Protein AF-A0A9W7ZZ20-F1 (afdb_monomer_lite)

Foldseek 3Di:
DKDKDKDKDKFKQAPVCPVDDPQVSVQVRQCVVQDQDQDFVFAHFHGFPFWDDWDDWDQDPPRRIIIITTIGITIHDDDDAFDKDKFWFAAAAQQFTWTDPPSDTQETEGPVQEAPQWDQDPVVRWIWHDDPNDTDTRDGGFMWIWGFHDKDADDPDPPDDDVPDPDDDDPDRDRIHTYTHQHDPPGTTVVVVVPVPPVVNVVVVVLVVLLVVLVVVLVVLVVVLVVLVVVLVVLVVVLVVLPDPPDDQWDWDDDDPDIDIDGSVVVNVVSVVVNVVSVVSSVVSVVVSVVSVVVSVVSD

pLDDT: mean 86.29, std 11.61, range [43.19, 97.06]

Organism: NCBI:txid417184

InterPro domains:
  IPR005576 RNA polymerase Rpb7-like , N-terminal [PF03876] (8-56)
  IPR012340 Nucleic acid-binding, OB-fold [G3DSA:2.40.50.140] (81-193)
  IPR012340 Nucleic acid-binding, OB-fold [SSF50249] (79-153)
  IPR013238 RNA polymerase III, subunit Rpc25 [PF08292] (83-191)
  IPR036898 RNA polymerase Rpb7-like, N-terminal domain superfamily [G3DSA:3.30.1490.120] (1-80)
  IPR036898 RNA polymerase Rpb7-like, N-terminal domain superfamily [SSF88798] (1-78)
  IPR045113 RNA polymerase subunit Rpb7-like [PTHR12709] (1-166)

Sequence (300 aa):
MYILSRVRDNLKILPEAFGKSREDAIRDEVNKKYSNRVLHDVGLCICLFDIEEMGDEFLEPTEGNVWVKTTFRLLVFRPILGEVLVGKIRSASPAGLKVSLGFFDDVIIPEDLLPENRVFDSNEGVWIWKLDGNDFYMDVDETIRVRVVDEAFIDANPPRQNPNNTAEPAPMPPPYAITCTIAEEGLGLTSCYSTTNRPWDMDIIEAQAQVETLAEDILTDKQLSVDYDKRRNENRQAIRALKKPDFGKKATLNMGEFFIDLPKTKAIKIVEEDQKELEKAINDVRDRIKEKTQKLYNLE

Radius of gyration: 34.83 Å; chains: 1; bounding box: 79×89×65 Å

Structure (mmCIF, N/CA/C/O backbone):
data_AF-A0A9W7ZZ20-F1
#
_entry.id   AF-A0A9W7ZZ20-F1
#
loop_
_atom_site.group_PDB
_atom_site.id
_atom_site.type_symbol
_atom_site.label_atom_id
_atom_site.label_alt_id
_atom_site.label_comp_id
_atom_site.label_asym_id
_atom_site.label_entity_id
_atom_site.label_seq_id
_atom_site.pdbx_PDB_ins_code
_atom_site.Cartn_x
_atom_site.Cartn_y
_atom_site.Cartn_z
_atom_site.occupancy
_atom_site.B_iso_or_equiv
_atom_site.auth_seq_id
_atom_site.auth_comp_id
_atom_site.auth_asym_id
_atom_site.auth_atom_id
_atom_site.pdbx_PDB_model_num
ATOM 1 N N . MET A 1 1 ? -2.972 -4.612 -4.730 1.00 88.38 1 MET A N 1
ATOM 2 C CA . MET A 1 1 ? -1.691 -5.068 -4.157 1.00 88.38 1 MET A CA 1
ATOM 3 C C . MET A 1 1 ? -1.845 -5.727 -2.790 1.00 88.38 1 MET A C 1
ATOM 5 O O . MET A 1 1 ? -1.073 -6.626 -2.480 1.00 88.38 1 MET A O 1
ATOM 9 N N . TYR A 1 2 ? -2.802 -5.294 -1.954 1.00 94.50 2 TYR A N 1
ATOM 10 C CA . TYR A 1 2 ? -3.030 -5.877 -0.627 1.00 94.50 2 TYR A CA 1
ATOM 11 C C . TYR A 1 2 ? -4.346 -6.646 -0.560 1.00 94.50 2 TYR A C 1
ATOM 13 O O . TYR A 1 2 ? -5.342 -6.224 -1.151 1.00 94.50 2 TYR A O 1
ATOM 21 N N . ILE A 1 3 ? -4.349 -7.732 0.208 1.00 94.25 3 ILE A N 1
ATOM 22 C CA . ILE A 1 3 ? -5.526 -8.548 0.506 1.00 94.25 3 ILE A CA 1
ATOM 23 C C . ILE A 1 3 ? -5.665 -8.747 2.018 1.00 94.25 3 ILE A C 1
ATOM 25 O O . ILE A 1 3 ? -4.681 -8.707 2.760 1.00 94.25 3 ILE A O 1
ATOM 29 N N . LEU A 1 4 ? -6.894 -8.989 2.476 1.00 96.06 4 LEU A N 1
ATOM 30 C CA . LEU A 1 4 ? -7.157 -9.446 3.839 1.00 96.06 4 LEU A CA 1
ATOM 31 C C . LEU A 1 4 ? -7.223 -10.971 3.851 1.00 96.06 4 LEU A C 1
ATOM 33 O O . LEU A 1 4 ? -8.097 -11.557 3.214 1.00 96.06 4 LEU A O 1
ATOM 37 N N . SER A 1 5 ? -6.319 -11.604 4.595 1.00 96.00 5 SER A N 1
ATOM 38 C CA . SER A 1 5 ? -6.284 -13.062 4.738 1.00 96.00 5 SER A CA 1
ATOM 39 C C . SER A 1 5 ? -6.764 -13.473 6.120 1.00 96.00 5 SER A C 1
ATOM 41 O O . SER A 1 5 ? -6.188 -13.070 7.131 1.00 96.00 5 SER A O 1
ATOM 43 N N . ARG A 1 6 ? -7.826 -14.281 6.166 1.00 96.75 6 ARG A N 1
ATOM 44 C CA . ARG A 1 6 ? -8.369 -14.841 7.407 1.00 96.75 6 ARG A CA 1
ATOM 45 C C . ARG A 1 6 ? -7.525 -16.033 7.851 1.00 96.75 6 ARG A C 1
ATOM 47 O O . ARG A 1 6 ? -7.414 -17.012 7.118 1.00 96.75 6 ARG A O 1
ATOM 54 N N . VAL A 1 7 ? -6.981 -15.968 9.061 1.00 95.31 7 VAL A N 1
ATOM 55 C CA . VAL A 1 7 ? -6.128 -17.005 9.655 1.00 95.31 7 VAL A CA 1
ATOM 56 C C . VAL A 1 7 ? -6.729 -17.451 10.984 1.00 95.31 7 VAL A C 1
ATOM 58 O O . VAL A 1 7 ? -7.188 -16.633 11.780 1.00 95.31 7 VAL A O 1
ATOM 61 N N . ARG A 1 8 ? -6.731 -18.766 11.221 1.00 95.38 8 ARG A N 1
ATOM 62 C CA . ARG A 1 8 ? -7.077 -19.370 12.511 1.00 95.38 8 ARG A CA 1
ATOM 63 C C . ARG A 1 8 ? -5.830 -20.015 13.089 1.00 95.38 8 ARG A C 1
ATOM 65 O O . ARG A 1 8 ? -5.241 -20.879 12.443 1.00 95.38 8 ARG A O 1
ATOM 72 N N . ASP A 1 9 ? -5.463 -19.622 14.299 1.00 94.31 9 ASP A N 1
ATOM 73 C CA . ASP A 1 9 ? -4.215 -20.054 14.920 1.00 94.31 9 ASP A CA 1
ATOM 74 C C . ASP A 1 9 ? -4.340 -20.176 16.445 1.00 94.31 9 ASP A C 1
ATOM 76 O O . ASP A 1 9 ? -5.218 -19.577 17.071 1.00 94.31 9 ASP A O 1
ATOM 80 N N . ASN A 1 10 ? -3.440 -20.963 17.032 1.00 93.50 10 ASN A N 1
ATOM 81 C CA . ASN A 1 10 ? -3.274 -21.094 18.473 1.00 93.50 10 ASN A CA 1
ATOM 82 C C . ASN A 1 10 ? -2.082 -20.229 18.893 1.00 93.50 10 ASN A C 1
ATOM 84 O O . ASN A 1 10 ? -0.931 -20.527 18.556 1.00 93.50 10 ASN A O 1
ATOM 88 N N . LEU A 1 11 ? -2.355 -19.157 19.627 1.00 94.56 11 LEU A N 1
ATOM 89 C CA . LEU A 1 11 ? -1.344 -18.202 20.068 1.00 94.56 11 LEU A CA 1
ATOM 90 C C . LEU A 1 11 ? -0.909 -18.524 21.494 1.00 94.56 11 LEU A C 1
ATOM 92 O O . LEU A 1 11 ? -1.752 -18.752 22.360 1.00 94.56 11 LEU A O 1
ATOM 96 N N . LYS A 1 12 ? 0.405 -18.528 21.734 1.00 93.56 12 LYS A N 1
ATOM 97 C CA . LYS A 1 12 ? 0.985 -18.715 23.066 1.00 93.56 12 LYS A CA 1
ATOM 98 C C . LYS A 1 12 ? 1.238 -17.353 23.705 1.00 93.56 12 LYS A C 1
ATOM 100 O O . LYS A 1 12 ? 2.104 -16.619 23.243 1.00 93.56 12 LYS A O 1
ATOM 105 N N . ILE A 1 13 ? 0.521 -17.048 24.778 1.00 93.75 13 ILE A N 1
ATOM 106 C CA . ILE A 1 13 ? 0.693 -15.838 25.581 1.00 93.75 13 ILE A CA 1
ATOM 107 C C . ILE A 1 13 ? 1.560 -16.178 26.796 1.00 93.75 13 ILE A C 1
ATOM 109 O O . ILE A 1 13 ? 1.229 -17.058 27.594 1.00 93.75 13 ILE A O 1
ATOM 113 N N . LEU A 1 14 ? 2.687 -15.478 26.919 1.00 91.88 14 LEU A N 1
ATOM 114 C CA . LEU A 1 14 ? 3.625 -15.614 28.034 1.00 91.88 14 LEU A CA 1
ATOM 115 C C . LEU A 1 14 ? 3.087 -14.914 29.299 1.00 91.88 14 LEU A C 1
ATOM 117 O O . LEU A 1 14 ? 2.448 -13.866 29.172 1.00 91.88 14 LEU A O 1
ATOM 121 N N . PRO A 1 15 ? 3.415 -15.401 30.514 1.00 90.69 15 PRO A N 1
ATOM 122 C CA . PRO A 1 15 ? 2.982 -14.779 31.771 1.00 90.69 15 PRO A CA 1
ATOM 123 C C . PRO A 1 15 ? 3.349 -13.298 31.924 1.00 90.69 15 PRO A C 1
ATOM 125 O O . PRO A 1 15 ? 2.614 -12.532 32.542 1.00 90.69 15 PRO A O 1
ATOM 128 N N . GLU A 1 16 ? 4.458 -12.866 31.320 1.00 90.69 16 GLU A N 1
ATOM 129 C CA . GLU A 1 16 ? 4.899 -11.463 31.312 1.00 90.69 16 GLU A CA 1
ATOM 130 C C . GLU A 1 16 ? 3.870 -10.518 30.669 1.00 90.69 16 GLU A C 1
ATOM 132 O O . GLU A 1 16 ? 3.792 -9.341 31.022 1.00 90.69 16 GLU A O 1
ATOM 137 N N . ALA A 1 17 ? 3.053 -11.027 29.743 1.00 87.19 17 ALA A N 1
ATOM 138 C CA . ALA A 1 17 ? 2.039 -10.252 29.040 1.00 87.19 17 ALA A CA 1
ATOM 139 C C . ALA A 1 17 ? 0.692 -10.182 29.786 1.00 87.19 17 ALA A C 1
ATOM 141 O O . ALA A 1 17 ? -0.185 -9.437 29.355 1.00 87.19 17 ALA A O 1
ATOM 142 N N . PHE A 1 18 ? 0.515 -10.884 30.915 1.00 86.75 18 PHE A N 1
ATOM 143 C CA . PHE A 1 18 ? -0.769 -10.939 31.642 1.00 86.75 18 PHE A CA 1
ATOM 144 C C . PHE A 1 18 ? -1.191 -9.603 32.270 1.00 86.75 18 PHE A C 1
ATOM 146 O O . PHE A 1 18 ? -2.350 -9.433 32.633 1.00 86.75 18 PHE A O 1
ATOM 153 N N . GLY A 1 19 ? -0.269 -8.644 32.394 1.00 88.06 19 GLY A N 1
ATOM 154 C CA . GLY A 1 19 ? -0.592 -7.283 32.829 1.00 88.06 19 GLY A CA 1
ATOM 155 C C . GLY A 1 19 ? -1.252 -6.412 31.751 1.00 88.06 19 GLY A C 1
ATOM 156 O O . GLY A 1 19 ? -1.726 -5.323 32.072 1.00 88.06 19 GLY A O 1
ATOM 157 N N . LYS A 1 20 ? -1.265 -6.848 30.483 1.00 91.50 20 LYS A N 1
ATOM 158 C CA . LYS A 1 20 ? -1.876 -6.122 29.358 1.00 91.50 20 LYS A CA 1
ATOM 159 C C . LYS A 1 20 ? -3.341 -6.517 29.172 1.00 91.50 20 LYS A C 1
ATOM 161 O O . LYS A 1 20 ? -3.801 -7.529 29.697 1.00 91.50 20 LYS A O 1
ATOM 166 N N . SER A 1 21 ? -4.076 -5.730 28.383 1.00 92.50 21 SER A N 1
ATOM 167 C CA . SER A 1 21 ? -5.398 -6.154 27.923 1.00 92.50 21 SER A CA 1
ATOM 168 C C . SER A 1 21 ? -5.269 -7.411 27.052 1.00 92.50 21 SER A C 1
ATOM 170 O O . SER A 1 21 ? -4.266 -7.608 26.360 1.00 92.50 21 SER A O 1
ATOM 172 N N . ARG A 1 22 ? -6.294 -8.267 27.077 1.00 88.12 22 ARG A N 1
ATOM 173 C CA . ARG A 1 22 ? -6.328 -9.513 26.296 1.00 88.12 22 ARG A CA 1
ATOM 174 C C . ARG A 1 22 ? -6.115 -9.256 24.803 1.00 88.12 22 ARG A C 1
ATOM 176 O O . ARG A 1 22 ? -5.338 -9.949 24.155 1.00 88.12 22 ARG A O 1
ATOM 183 N N . GLU A 1 23 ? -6.790 -8.238 24.278 1.00 91.19 23 GLU A N 1
ATOM 184 C CA . GLU A 1 23 ? -6.704 -7.851 22.871 1.00 91.19 23 GLU A CA 1
ATOM 185 C C . GLU A 1 23 ? -5.299 -7.378 22.499 1.00 91.19 23 GLU A C 1
ATOM 187 O O . GLU A 1 23 ? -4.791 -7.759 21.446 1.00 91.19 23 GLU A O 1
ATOM 192 N N . ASP A 1 24 ? -4.645 -6.603 23.368 1.00 93.75 24 ASP A N 1
ATOM 193 C CA . ASP A 1 24 ? -3.287 -6.114 23.115 1.00 93.75 24 ASP A CA 1
ATOM 194 C C . ASP A 1 24 ? -2.254 -7.237 23.194 1.00 93.75 24 ASP A C 1
ATOM 196 O O . ASP A 1 24 ? -1.374 -7.317 22.341 1.00 93.75 24 ASP A O 1
ATOM 200 N N . ALA A 1 25 ? -2.389 -8.152 24.159 1.00 93.56 25 ALA A N 1
ATOM 201 C CA . ALA A 1 25 ? -1.515 -9.319 24.260 1.00 93.56 25 ALA A CA 1
ATOM 202 C C . ALA A 1 25 ? -1.610 -10.210 23.007 1.00 93.56 25 ALA A C 1
ATOM 204 O O . ALA A 1 25 ? -0.589 -10.637 22.468 1.00 93.56 25 ALA A O 1
ATOM 205 N N . ILE A 1 26 ? -2.828 -10.446 22.507 1.00 93.25 26 ILE A N 1
ATOM 206 C CA . ILE A 1 26 ? -3.058 -11.197 21.265 1.00 93.25 26 ILE A CA 1
ATOM 207 C C . ILE A 1 26 ? -2.490 -10.439 20.062 1.00 93.25 26 ILE A C 1
ATOM 209 O O . ILE A 1 26 ? -1.795 -11.034 19.240 1.00 93.25 26 ILE A O 1
ATOM 213 N N . ARG A 1 27 ? -2.755 -9.133 19.956 1.00 94.94 27 ARG A N 1
ATOM 214 C CA . ARG A 1 27 ? -2.261 -8.284 18.864 1.00 94.94 27 ARG A CA 1
ATOM 215 C C . ARG A 1 27 ? -0.738 -8.303 18.774 1.00 94.94 27 ARG A C 1
ATOM 217 O O . ARG A 1 27 ? -0.200 -8.473 17.678 1.00 94.94 27 ARG A O 1
ATOM 224 N N . ASP A 1 28 ? -0.061 -8.171 19.908 1.00 94.50 28 ASP A N 1
ATOM 225 C CA . ASP A 1 28 ? 1.398 -8.201 19.988 1.00 94.50 28 ASP A CA 1
ATOM 226 C C . ASP A 1 28 ? 1.955 -9.557 19.539 1.00 94.50 28 AS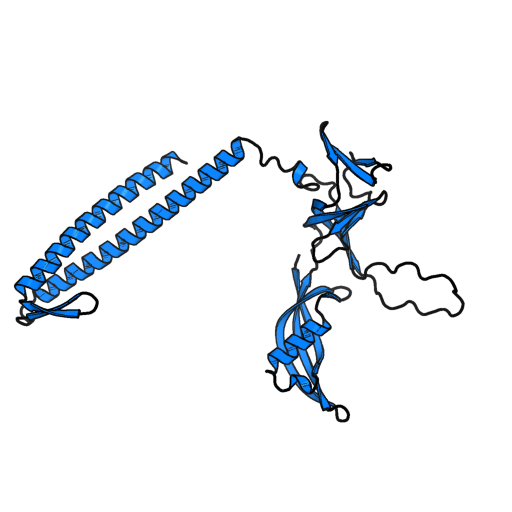P A C 1
ATOM 228 O O . ASP A 1 28 ? 2.872 -9.602 18.718 1.00 94.50 28 ASP A O 1
ATOM 232 N N . GLU A 1 29 ? 1.379 -10.667 20.013 1.00 94.75 29 GLU A N 1
ATOM 233 C CA . GLU A 1 29 ? 1.838 -12.009 19.634 1.00 94.75 29 GLU A CA 1
ATOM 234 C C . GLU A 1 29 ? 1.543 -12.343 18.164 1.00 94.75 29 GLU A C 1
ATOM 236 O O . GLU A 1 29 ? 2.386 -12.950 17.500 1.00 94.75 29 GLU A O 1
ATOM 241 N N . VAL A 1 30 ? 0.411 -11.898 17.601 1.00 95.56 30 VAL A N 1
ATOM 242 C CA . VAL A 1 30 ? 0.139 -12.050 16.160 1.00 95.56 30 VAL A CA 1
ATOM 243 C C . VAL A 1 30 ? 1.161 -11.273 15.336 1.00 95.56 30 VAL A C 1
ATOM 245 O O . VAL A 1 30 ? 1.783 -11.854 14.448 1.00 95.56 30 VAL A O 1
ATOM 248 N N . ASN A 1 31 ? 1.375 -9.988 15.626 1.00 95.00 31 ASN A N 1
ATOM 249 C CA . ASN A 1 31 ? 2.348 -9.183 14.882 1.00 95.00 31 ASN A CA 1
ATOM 250 C C . ASN A 1 31 ? 3.759 -9.773 15.012 1.00 95.00 31 ASN A C 1
ATOM 252 O O . ASN A 1 31 ? 4.454 -9.954 14.019 1.00 95.00 31 ASN A O 1
ATOM 256 N N . LYS A 1 32 ? 4.164 -10.198 16.209 1.00 94.69 32 LYS A N 1
ATOM 257 C CA . LYS A 1 32 ? 5.452 -10.868 16.434 1.00 94.69 32 LYS A CA 1
ATOM 258 C C . LYS A 1 32 ? 5.593 -12.182 15.656 1.00 94.69 32 LYS A C 1
ATOM 260 O O . LYS A 1 32 ? 6.687 -12.506 15.187 1.00 94.69 32 LYS A O 1
ATOM 265 N N . LYS A 1 33 ? 4.510 -12.955 15.524 1.00 94.50 33 LYS A N 1
ATOM 266 C CA . LYS A 1 33 ? 4.513 -14.248 14.827 1.00 94.50 33 LYS A CA 1
ATOM 267 C C . LYS A 1 33 ? 4.445 -14.103 13.307 1.00 94.50 33 LYS A C 1
ATOM 269 O O . LYS A 1 33 ? 5.076 -14.908 12.629 1.00 94.50 33 LYS A O 1
ATOM 274 N N . TYR A 1 34 ? 3.722 -13.115 12.781 1.00 95.38 34 TYR A N 1
ATOM 275 C CA . TYR A 1 34 ? 3.392 -13.026 11.354 1.00 95.38 34 TYR A CA 1
ATOM 276 C C . TYR A 1 34 ? 3.995 -11.828 10.618 1.00 95.38 34 TYR A C 1
ATOM 278 O O . TYR A 1 34 ? 4.194 -11.935 9.412 1.00 95.38 34 TYR A O 1
ATOM 286 N N . SER A 1 35 ? 4.308 -10.708 11.273 1.00 93.12 35 SER A N 1
ATOM 287 C CA . SER A 1 35 ? 4.842 -9.536 10.568 1.00 93.12 35 SER A CA 1
ATOM 288 C C . SER A 1 35 ? 6.150 -9.857 9.851 1.00 93.12 35 SER A C 1
ATOM 290 O O . SER A 1 35 ? 7.044 -10.502 10.401 1.00 93.12 35 SER A O 1
ATOM 292 N N . ASN A 1 36 ? 6.246 -9.384 8.609 1.00 92.38 36 ASN A N 1
ATOM 293 C CA . ASN A 1 36 ? 7.366 -9.616 7.704 1.00 92.38 36 ASN A CA 1
ATOM 294 C C . ASN A 1 36 ? 7.671 -11.106 7.451 1.00 92.38 36 ASN A C 1
ATOM 296 O O . ASN A 1 3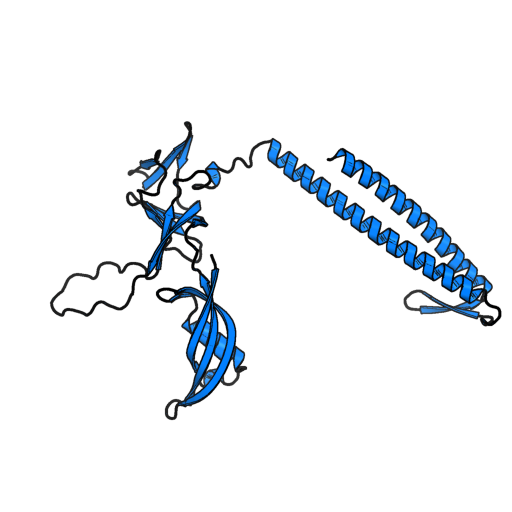6 ? 8.816 -11.485 7.203 1.00 92.38 36 ASN A O 1
ATOM 300 N N . ARG A 1 37 ? 6.654 -11.974 7.541 1.00 91.81 37 ARG A N 1
ATOM 301 C CA . ARG A 1 37 ? 6.764 -13.390 7.173 1.00 91.81 37 ARG A CA 1
ATOM 302 C C . ARG A 1 37 ? 5.935 -13.700 5.941 1.00 91.81 37 ARG A C 1
ATOM 304 O O . ARG A 1 37 ? 4.799 -13.249 5.807 1.00 91.81 37 ARG A O 1
ATOM 311 N N . VAL A 1 38 ? 6.507 -14.514 5.064 1.00 93.06 38 VAL A N 1
ATOM 312 C CA . VAL A 1 38 ? 5.804 -15.071 3.911 1.00 93.06 38 VAL A CA 1
ATOM 313 C C . VAL A 1 38 ? 5.033 -16.304 4.360 1.00 93.06 38 VAL A C 1
ATOM 315 O O . VAL A 1 38 ? 5.613 -17.250 4.894 1.00 93.06 38 VAL A O 1
ATOM 318 N N . LEU A 1 39 ? 3.725 -16.290 4.130 1.00 92.44 39 LEU A N 1
ATOM 319 C CA . LEU A 1 39 ? 2.884 -17.474 4.227 1.00 92.44 39 LEU A CA 1
ATOM 320 C C . LEU A 1 39 ? 2.751 -18.087 2.828 1.00 92.44 39 LEU A C 1
ATOM 322 O O . LEU A 1 39 ? 2.369 -17.395 1.882 1.00 92.44 39 LEU A O 1
ATOM 326 N N . HIS A 1 40 ? 3.090 -19.373 2.708 1.00 90.19 40 HIS A N 1
ATOM 327 C CA . HIS A 1 40 ? 3.007 -20.116 1.448 1.00 90.19 40 HIS A CA 1
ATOM 328 C C . HIS A 1 40 ? 1.580 -20.057 0.888 1.00 90.19 40 HIS A C 1
ATOM 330 O O . HIS A 1 40 ? 0.621 -20.174 1.651 1.00 90.19 40 HIS A O 1
ATOM 336 N N . ASP A 1 41 ? 1.453 -19.816 -0.418 1.00 90.12 41 ASP A N 1
ATOM 337 C CA . ASP A 1 41 ? 0.185 -19.598 -1.131 1.00 90.12 41 ASP A CA 1
ATOM 338 C C . ASP A 1 41 ? -0.694 -18.449 -0.604 1.00 90.12 41 ASP A C 1
ATOM 340 O O . ASP A 1 41 ? -1.864 -18.343 -0.981 1.00 90.12 41 ASP A O 1
ATOM 344 N N . VAL A 1 42 ? -0.168 -17.568 0.255 1.00 92.94 42 VAL A N 1
ATOM 345 C CA . VAL A 1 42 ? -0.918 -16.449 0.854 1.00 92.94 42 VAL A CA 1
ATOM 346 C C . VAL A 1 42 ? -0.243 -15.102 0.600 1.00 92.94 42 VAL A C 1
ATOM 348 O O . VAL A 1 42 ? -0.945 -14.165 0.231 1.00 92.94 42 VAL A O 1
ATOM 351 N N . GLY A 1 43 ? 1.080 -14.991 0.760 1.00 93.62 43 GLY A N 1
ATOM 352 C CA . GLY A 1 43 ? 1.849 -13.763 0.500 1.00 93.62 43 GLY A CA 1
ATOM 353 C C . GLY A 1 43 ? 2.638 -13.246 1.708 1.00 93.62 43 GLY A C 1
ATOM 354 O O . GLY A 1 43 ? 2.757 -13.918 2.737 1.00 93.62 43 GLY A O 1
ATOM 355 N N . LEU A 1 44 ? 3.191 -12.035 1.586 1.00 95.00 44 LEU A N 1
ATOM 356 C CA . LEU A 1 44 ? 3.960 -11.383 2.651 1.00 95.00 44 LEU A CA 1
ATOM 357 C C . LEU A 1 44 ? 3.022 -10.707 3.659 1.00 95.00 44 LEU A C 1
ATOM 359 O O . LEU A 1 44 ? 2.309 -9.761 3.328 1.00 95.00 44 LEU A O 1
ATOM 363 N N . CYS A 1 45 ? 3.043 -11.157 4.909 1.00 96.19 45 CYS A N 1
ATOM 364 C CA . CYS A 1 45 ? 2.237 -10.577 5.978 1.00 96.19 45 CYS A CA 1
ATOM 365 C C . CYS A 1 45 ? 2.841 -9.259 6.478 1.00 96.19 45 CYS A C 1
ATOM 367 O O . CYS A 1 45 ? 4.010 -9.208 6.863 1.00 96.19 45 CYS A O 1
ATOM 369 N N . ILE A 1 46 ? 2.030 -8.201 6.529 1.00 94.19 46 ILE A N 1
ATOM 370 C CA . ILE A 1 46 ? 2.450 -6.881 7.015 1.00 94.19 46 ILE A CA 1
ATOM 371 C C . ILE A 1 46 ? 2.133 -6.750 8.503 1.00 94.19 46 ILE A C 1
ATOM 373 O O . ILE A 1 46 ? 3.034 -6.666 9.341 1.00 94.19 46 ILE A O 1
ATOM 377 N N . CYS A 1 47 ? 0.847 -6.774 8.847 1.00 94.44 47 CYS A N 1
ATOM 378 C CA . CYS A 1 47 ? 0.374 -6.614 10.217 1.00 94.44 47 CYS A CA 1
ATOM 379 C C . CYS A 1 47 ? -1.016 -7.228 10.414 1.00 94.44 47 CYS A C 1
ATOM 381 O O . CYS A 1 47 ? -1.726 -7.554 9.456 1.00 94.44 47 CYS A O 1
ATOM 383 N N . LEU A 1 48 ? -1.408 -7.371 11.678 1.00 95.56 48 LEU A N 1
ATOM 384 C CA . LEU A 1 48 ? -2.781 -7.659 12.068 1.00 95.56 48 LEU A CA 1
ATOM 385 C C . LEU A 1 48 ? -3.708 -6.510 11.645 1.00 95.56 48 LEU A C 1
ATOM 387 O O . LEU A 1 48 ? -3.468 -5.359 12.004 1.00 95.56 48 LEU A O 1
ATOM 391 N N . PHE A 1 49 ? -4.786 -6.840 10.933 1.00 95.88 49 PHE A N 1
ATOM 392 C CA . PHE A 1 49 ? -5.854 -5.898 10.605 1.00 95.88 49 PHE A CA 1
ATOM 393 C C . PHE A 1 49 ? -6.865 -5.826 11.754 1.00 95.88 49 PHE A C 1
ATOM 395 O O . PHE A 1 49 ? -7.002 -4.790 12.401 1.00 95.88 49 PHE A O 1
ATOM 402 N N . ASP A 1 50 ? -7.522 -6.946 12.058 1.00 95.56 50 ASP A N 1
ATOM 403 C CA . ASP A 1 50 ? -8.437 -7.071 13.190 1.00 95.56 50 ASP A CA 1
ATOM 404 C C . ASP A 1 50 ? -8.576 -8.518 13.684 1.00 95.56 50 ASP A C 1
ATOM 406 O O . ASP A 1 50 ? -8.167 -9.481 13.030 1.00 95.56 50 ASP A O 1
ATOM 410 N N . ILE A 1 51 ? -9.137 -8.654 14.885 1.00 95.31 51 ILE A N 1
ATOM 411 C CA . ILE A 1 51 ? -9.445 -9.934 15.523 1.00 95.31 51 ILE A CA 1
ATOM 412 C C . ILE A 1 51 ? -10.941 -10.180 15.331 1.00 95.31 51 ILE A C 1
ATOM 414 O O . ILE A 1 51 ? -11.755 -9.378 15.782 1.00 95.31 51 ILE A O 1
ATOM 418 N N . GLU A 1 52 ? -11.304 -11.277 14.669 1.00 94.00 52 GLU A N 1
ATOM 419 C CA . GLU A 1 52 ? -12.709 -11.616 14.420 1.00 94.00 52 GLU A CA 1
ATOM 420 C C . GLU A 1 52 ? -13.312 -12.417 15.576 1.00 94.00 52 GLU A C 1
ATOM 422 O O . GLU A 1 52 ? -14.458 -12.199 15.958 1.00 94.00 52 GLU A O 1
ATOM 427 N N . GLU A 1 53 ? -12.552 -13.370 16.119 1.00 93.69 53 GLU A N 1
ATOM 428 C CA . GLU A 1 53 ? -13.039 -14.300 17.134 1.00 93.69 53 GLU A CA 1
ATOM 429 C C . GLU A 1 53 ? -11.927 -14.641 18.125 1.00 93.69 53 GLU A C 1
ATOM 431 O O . GLU A 1 53 ? -10.846 -15.089 17.735 1.00 93.69 53 GLU A O 1
ATOM 436 N N . MET A 1 54 ? -12.219 -14.466 19.414 1.00 93.00 54 MET A N 1
ATOM 437 C CA . MET A 1 54 ? -11.380 -14.924 20.521 1.00 93.00 54 MET A CA 1
ATOM 438 C C . MET A 1 54 ? -12.048 -16.131 21.173 1.00 93.00 54 MET A C 1
ATOM 440 O O . MET A 1 54 ? -13.090 -15.996 21.812 1.00 93.00 54 MET A O 1
ATOM 444 N N . GLY A 1 55 ? -11.453 -17.304 20.992 1.00 88.12 55 GLY A N 1
ATOM 445 C CA . GLY A 1 55 ? -11.938 -18.558 21.548 1.00 88.12 55 GLY A CA 1
ATOM 446 C C . GLY A 1 55 ? -11.466 -18.809 22.979 1.00 88.12 55 GLY A C 1
ATOM 447 O O . GLY A 1 55 ? -11.030 -17.903 23.701 1.00 88.12 55 GLY A O 1
ATOM 448 N N . ASP A 1 56 ? -11.564 -20.079 23.368 1.00 86.44 56 ASP A N 1
ATOM 449 C CA . ASP A 1 56 ? -11.187 -20.558 24.694 1.00 86.44 56 ASP A CA 1
ATOM 450 C C . ASP A 1 56 ? -9.677 -20.477 24.942 1.00 86.44 56 ASP A C 1
ATOM 452 O O . ASP A 1 56 ? -8.850 -20.589 24.026 1.00 86.44 56 ASP A O 1
ATOM 456 N N . GLU A 1 57 ? -9.340 -20.327 26.221 1.00 89.56 57 GLU A N 1
ATOM 457 C CA . GLU A 1 57 ? -7.977 -20.246 26.728 1.00 89.56 57 GLU A CA 1
ATOM 458 C C . GLU A 1 57 ? -7.602 -21.532 27.464 1.00 89.56 57 GLU A C 1
ATOM 460 O O . GLU A 1 57 ? -8.358 -22.038 28.295 1.00 89.56 57 GLU A O 1
ATOM 465 N N . PHE A 1 58 ? -6.413 -22.052 27.181 1.00 90.75 58 PHE A N 1
ATOM 466 C CA . PHE A 1 58 ? -5.882 -23.261 27.796 1.00 90.75 58 PHE A CA 1
ATOM 467 C C . PHE A 1 58 ? -4.603 -22.917 28.550 1.00 90.75 58 PHE A C 1
ATOM 469 O O . PHE A 1 58 ? -3.606 -22.523 27.946 1.00 90.75 58 PHE A O 1
ATOM 476 N N . LEU A 1 59 ? -4.629 -23.071 29.873 1.00 91.56 59 LEU A N 1
ATOM 477 C CA . LEU A 1 59 ? -3.445 -22.891 30.705 1.00 91.56 59 LEU A CA 1
ATOM 478 C C . LEU A 1 59 ? -2.541 -24.123 30.598 1.00 91.56 59 LEU A C 1
ATOM 480 O O . LEU A 1 59 ? -2.977 -25.252 30.823 1.00 91.56 59 LEU A O 1
ATOM 484 N N . GLU A 1 60 ? -1.273 -23.896 30.286 1.00 90.50 60 GLU A N 1
ATOM 485 C CA . GLU A 1 60 ? -0.244 -24.924 30.248 1.00 90.50 60 GLU A CA 1
ATOM 486 C C . GLU A 1 60 ? 0.209 -25.284 31.678 1.00 90.50 60 GLU A C 1
ATOM 488 O O . GLU A 1 60 ? 0.760 -24.425 32.371 1.00 90.50 60 GLU A O 1
ATOM 493 N N . PRO A 1 61 ? 0.031 -26.540 32.140 1.00 83.25 61 PRO A N 1
ATOM 494 C CA . PRO A 1 61 ? 0.257 -26.905 33.544 1.00 83.25 61 PRO A CA 1
ATOM 495 C C . PRO A 1 61 ? 1.701 -26.770 34.049 1.00 83.25 61 PRO A C 1
ATOM 497 O O . PRO A 1 61 ? 1.913 -26.733 35.258 1.00 83.25 61 PRO A O 1
ATOM 500 N N . THR A 1 62 ? 2.695 -26.747 33.157 1.00 85.19 62 THR A N 1
ATOM 501 C CA . THR A 1 62 ? 4.121 -26.786 33.532 1.00 85.19 62 THR A CA 1
ATOM 502 C C . THR A 1 62 ? 4.788 -25.417 33.464 1.00 85.19 62 THR A C 1
ATOM 504 O O . THR A 1 62 ? 5.506 -25.047 34.387 1.00 85.19 62 THR A O 1
ATOM 507 N N . GLU A 1 63 ? 4.546 -24.662 32.392 1.00 87.12 63 GLU A N 1
ATOM 508 C CA . GLU A 1 63 ? 5.185 -23.357 32.164 1.00 87.12 63 GLU A CA 1
ATOM 509 C C . GLU A 1 63 ? 4.278 -22.172 32.527 1.00 87.12 63 GLU A C 1
ATOM 511 O O . GLU A 1 63 ? 4.743 -21.036 32.582 1.00 87.12 63 GLU A O 1
ATOM 516 N N . GLY A 1 64 ? 2.983 -22.409 32.771 1.00 88.25 64 GLY A N 1
ATOM 517 C CA . GLY A 1 64 ? 2.018 -21.351 33.072 1.00 88.25 64 GLY A CA 1
ATOM 518 C C . GLY A 1 64 ? 1.671 -20.453 31.878 1.00 88.25 64 GLY A C 1
ATOM 519 O O . GLY A 1 64 ? 1.023 -19.426 32.069 1.00 88.25 64 GLY A O 1
ATOM 520 N N . ASN A 1 65 ? 2.079 -20.816 30.656 1.00 91.75 65 ASN A N 1
ATOM 521 C CA . ASN A 1 65 ? 1.675 -20.113 29.439 1.00 91.75 65 ASN A CA 1
ATOM 522 C C . ASN A 1 65 ? 0.178 -20.307 29.183 1.00 91.75 65 ASN A C 1
ATOM 524 O O . ASN A 1 65 ? -0.382 -21.362 29.485 1.00 91.75 65 ASN A O 1
ATOM 528 N N . VAL A 1 66 ? -0.462 -19.325 28.556 1.00 92.44 66 VAL A N 1
ATOM 529 C CA . VAL A 1 66 ? -1.857 -19.443 28.122 1.00 92.44 66 VAL A CA 1
ATOM 530 C C . VAL A 1 66 ? -1.900 -19.594 26.609 1.00 92.44 66 VAL A C 1
ATOM 532 O O . VAL A 1 66 ? -1.346 -18.780 25.875 1.00 92.44 66 VAL A O 1
ATOM 535 N N . TRP A 1 67 ? -2.569 -20.635 26.133 1.00 92.69 67 TRP A N 1
ATOM 536 C CA . TRP A 1 67 ? -2.832 -20.858 24.718 1.00 92.69 67 TRP A CA 1
ATOM 537 C C . TRP A 1 67 ? -4.233 -20.378 24.372 1.00 92.69 67 TRP A C 1
ATOM 539 O O . TRP A 1 67 ? -5.205 -20.873 24.936 1.00 92.69 67 TRP A O 1
ATOM 549 N N . VAL A 1 68 ? -4.346 -19.452 23.425 1.00 93.56 68 VAL A N 1
ATOM 550 C CA . VAL A 1 68 ? -5.635 -18.899 22.992 1.00 93.56 68 VAL A CA 1
ATOM 551 C C . VAL A 1 68 ? -5.886 -19.268 21.539 1.00 93.56 68 VAL A C 1
ATOM 553 O O . VAL A 1 68 ? -5.042 -19.033 20.672 1.00 93.56 68 VAL A O 1
ATOM 556 N N . LYS A 1 69 ? -7.051 -19.863 21.273 1.00 94.00 69 LYS A N 1
ATOM 557 C CA . LYS A 1 69 ? -7.540 -20.095 19.909 1.00 94.00 69 LYS A CA 1
ATOM 558 C C . LYS A 1 69 ? -8.119 -18.797 19.368 1.00 94.00 69 LYS A C 1
ATOM 560 O O . LYS A 1 69 ? -9.133 -18.341 19.887 1.00 94.00 69 LYS A O 1
ATOM 565 N N . THR A 1 70 ? -7.537 -18.236 18.317 1.00 94.62 70 THR A N 1
ATOM 566 C CA . THR A 1 70 ? -7.988 -16.946 17.777 1.00 94.62 70 THR A CA 1
ATOM 567 C C . THR A 1 70 ? -8.140 -17.022 16.263 1.00 94.62 70 THR A C 1
ATOM 569 O O . THR A 1 70 ? -7.293 -17.587 15.566 1.00 94.62 70 THR A O 1
ATOM 572 N N . THR A 1 71 ? -9.220 -16.435 15.750 1.00 96.31 71 THR A N 1
ATOM 573 C CA . THR A 1 71 ? -9.396 -16.171 14.319 1.00 96.31 71 THR A CA 1
ATOM 574 C C . THR A 1 71 ? -9.254 -14.673 14.076 1.00 96.31 71 THR A C 1
ATOM 576 O O . THR A 1 71 ? -9.903 -13.864 14.739 1.00 96.31 71 THR A O 1
ATOM 579 N N . PHE A 1 72 ? -8.396 -14.292 13.138 1.00 96.50 72 PHE A N 1
ATOM 580 C CA . PHE A 1 72 ? -8.073 -12.896 12.849 1.00 96.50 72 PHE A CA 1
ATOM 581 C C . PHE A 1 72 ? -7.790 -12.688 11.361 1.00 96.50 72 PHE A C 1
ATOM 583 O O . PHE A 1 72 ? -7.582 -13.650 10.615 1.00 96.50 72 PHE A O 1
ATOM 590 N N . ARG A 1 73 ? -7.782 -11.429 10.917 1.00 96.81 73 ARG A N 1
ATOM 591 C CA . ARG A 1 73 ? -7.428 -11.057 9.542 1.00 96.81 73 ARG A CA 1
ATOM 592 C C . ARG A 1 73 ? -6.079 -10.357 9.514 1.00 96.81 73 ARG A C 1
ATOM 594 O O . ARG A 1 73 ? -5.838 -9.418 10.268 1.00 96.81 73 ARG A O 1
ATOM 601 N N . LEU A 1 74 ? -5.200 -10.809 8.629 1.00 96.12 74 LEU A N 1
ATOM 602 C CA . LEU A 1 74 ? -3.915 -10.171 8.355 1.00 96.12 74 LEU A CA 1
ATOM 603 C C . LEU A 1 74 ? -4.023 -9.297 7.109 1.00 96.12 74 LEU A C 1
ATOM 605 O O . LEU A 1 74 ? -4.646 -9.700 6.123 1.00 96.12 74 LEU A O 1
ATOM 609 N N . LEU A 1 75 ? -3.371 -8.136 7.138 1.00 97.06 75 LEU A N 1
ATOM 610 C CA . LEU A 1 75 ? -3.067 -7.376 5.933 1.00 97.06 75 LEU A CA 1
ATOM 611 C C . LEU A 1 75 ? -1.861 -8.026 5.249 1.00 97.06 75 LEU A C 1
ATOM 613 O O . LEU A 1 75 ? -0.764 -8.064 5.814 1.00 97.06 75 LEU A O 1
ATOM 617 N N . VAL A 1 76 ? -2.070 -8.551 4.045 1.00 96.88 76 VAL A N 1
ATOM 618 C CA . VAL A 1 76 ? -1.067 -9.314 3.297 1.00 96.88 76 VAL A CA 1
ATOM 619 C C . VAL A 1 76 ? -0.785 -8.627 1.967 1.00 96.88 76 VAL A C 1
ATOM 621 O O . VAL A 1 76 ? -1.708 -8.257 1.241 1.00 96.88 76 VAL A O 1
ATOM 624 N N . PHE A 1 77 ? 0.493 -8.463 1.640 1.00 97.00 77 PHE A N 1
ATOM 625 C CA . PHE A 1 77 ? 0.945 -8.060 0.316 1.00 97.00 77 PHE A CA 1
ATOM 626 C C . PHE A 1 77 ? 0.953 -9.270 -0.618 1.00 97.00 77 PHE A C 1
ATOM 628 O O . PHE A 1 77 ? 1.756 -10.195 -0.461 1.00 97.00 77 PHE A O 1
ATOM 635 N N . ARG A 1 78 ? 0.036 -9.237 -1.584 1.00 95.75 78 ARG A N 1
ATOM 636 C CA . ARG A 1 78 ? -0.085 -10.188 -2.687 1.00 95.75 78 ARG A CA 1
ATOM 637 C C . ARG A 1 78 ? -0.731 -9.459 -3.868 1.00 95.75 78 ARG A C 1
ATOM 639 O O . ARG A 1 78 ? -1.961 -9.360 -3.924 1.00 95.75 78 ARG A O 1
ATOM 646 N N . PRO A 1 79 ? 0.072 -8.837 -4.743 1.00 95.38 79 PRO A N 1
ATOM 647 C CA . PRO A 1 79 ? -0.457 -8.172 -5.919 1.00 95.38 79 PRO A CA 1
ATOM 648 C C . PRO A 1 79 ? -1.073 -9.180 -6.885 1.00 95.38 79 PRO A C 1
ATOM 650 O O . PRO A 1 79 ? -0.677 -10.341 -6.929 1.00 95.38 79 PRO A O 1
ATOM 653 N N . ILE A 1 80 ? -2.076 -8.731 -7.634 1.00 93.94 80 ILE A N 1
ATOM 654 C CA . ILE A 1 80 ? -2.780 -9.588 -8.594 1.00 93.94 80 ILE A CA 1
ATOM 655 C C . ILE A 1 80 ? -2.062 -9.584 -9.945 1.00 93.94 80 ILE A C 1
ATOM 657 O O . ILE A 1 80 ? -1.399 -8.610 -10.305 1.00 93.94 80 ILE A O 1
ATOM 661 N N . LEU A 1 81 ? -2.236 -10.651 -10.725 1.00 95.06 81 LEU A N 1
ATOM 662 C CA . LEU A 1 81 ? -1.733 -10.697 -12.098 1.00 95.06 81 LEU A CA 1
ATOM 663 C C . LEU A 1 81 ? -2.328 -9.543 -12.921 1.00 95.06 81 LEU A C 1
ATOM 665 O O . LEU A 1 81 ? -3.525 -9.259 -12.843 1.00 95.06 81 LEU A O 1
ATOM 669 N N . GLY A 1 82 ? -1.482 -8.870 -13.695 1.00 93.56 82 GLY A N 1
ATOM 670 C CA . GLY A 1 82 ? -1.826 -7.675 -14.464 1.00 93.56 82 GLY A CA 1
ATOM 671 C C . GLY A 1 82 ? -1.791 -6.362 -13.672 1.00 93.56 82 GLY A C 1
ATOM 672 O O . GLY A 1 82 ? -1.921 -5.298 -14.278 1.00 93.56 82 GLY A O 1
ATOM 673 N N . GLU A 1 83 ? -1.595 -6.391 -12.350 1.00 94.12 83 GLU A N 1
ATOM 674 C CA . GLU A 1 83 ? -1.470 -5.172 -11.548 1.00 94.12 83 GLU A CA 1
ATOM 675 C C . GLU A 1 83 ? -0.187 -4.406 -11.888 1.00 94.12 83 GLU A C 1
ATOM 677 O O . GLU A 1 83 ? 0.875 -4.995 -12.088 1.00 94.12 83 GLU A O 1
ATOM 682 N N . VAL A 1 84 ? -0.276 -3.076 -11.936 1.00 94.38 84 VAL A N 1
ATOM 683 C CA . VAL A 1 84 ? 0.875 -2.202 -12.172 1.00 94.38 84 VAL A CA 1
ATOM 684 C C . VAL A 1 84 ? 1.435 -1.722 -10.837 1.00 94.38 84 VAL A C 1
ATOM 686 O O . VAL A 1 84 ? 0.723 -1.125 -10.032 1.00 94.38 84 VAL A O 1
ATOM 689 N N . LEU A 1 85 ? 2.725 -1.959 -10.620 1.00 94.44 85 LEU A N 1
ATOM 690 C CA . LEU A 1 85 ? 3.475 -1.567 -9.433 1.00 94.44 85 LEU A CA 1
ATOM 691 C C . LEU A 1 85 ? 4.547 -0.543 -9.806 1.00 94.44 85 LEU A C 1
ATOM 693 O O . LEU A 1 85 ? 5.013 -0.483 -10.944 1.00 94.44 85 LEU A O 1
ATOM 697 N N . VAL A 1 86 ? 4.953 0.266 -8.833 1.00 94.75 86 VAL A N 1
ATOM 698 C CA . VAL A 1 86 ? 6.051 1.224 -8.983 1.00 94.75 86 VAL A CA 1
ATOM 699 C C . VAL A 1 86 ? 7.103 0.894 -7.939 1.00 94.75 86 VAL A C 1
ATOM 701 O O . VAL A 1 86 ? 6.788 0.789 -6.754 1.00 94.75 86 VAL A O 1
ATOM 704 N N . GLY A 1 87 ? 8.339 0.719 -8.388 1.00 94.62 87 GLY A N 1
ATOM 705 C CA . GLY A 1 87 ? 9.475 0.391 -7.539 1.00 94.62 87 GLY A CA 1
ATOM 706 C C . GLY A 1 87 ? 10.745 1.076 -8.012 1.00 94.62 87 GLY A C 1
ATOM 707 O O . GLY A 1 87 ? 10.731 1.854 -8.964 1.00 94.62 87 GLY A O 1
ATOM 708 N N . LYS A 1 88 ? 11.850 0.777 -7.339 1.00 95.62 88 LYS A N 1
ATOM 709 C CA . LYS A 1 88 ? 13.185 1.247 -7.700 1.00 95.62 88 LYS A CA 1
ATOM 710 C C . LYS A 1 88 ? 14.049 0.106 -8.190 1.00 95.62 88 LYS A C 1
ATOM 712 O O . LYS A 1 88 ? 13.993 -0.990 -7.633 1.00 95.62 88 LYS A O 1
ATOM 717 N N . ILE A 1 89 ? 14.868 0.354 -9.199 1.00 95.56 89 ILE A N 1
ATOM 718 C CA . ILE A 1 89 ? 15.829 -0.637 -9.680 1.00 95.56 89 ILE A CA 1
ATOM 719 C C . ILE A 1 89 ? 16.893 -0.843 -8.600 1.00 95.56 89 ILE A C 1
ATOM 721 O O . ILE A 1 89 ? 17.563 0.094 -8.184 1.00 95.56 89 ILE A O 1
ATOM 725 N N . ARG A 1 90 ? 17.051 -2.078 -8.128 1.00 94.94 90 ARG A N 1
ATOM 726 C CA . ARG A 1 90 ? 18.068 -2.439 -7.133 1.00 94.94 90 ARG A CA 1
ATOM 727 C C . ARG A 1 90 ? 19.360 -2.910 -7.789 1.00 94.94 90 ARG A C 1
ATOM 729 O O . ARG A 1 90 ? 20.446 -2.661 -7.276 1.00 94.94 90 ARG A O 1
ATOM 736 N N . SER A 1 91 ? 19.240 -3.647 -8.887 1.00 93.12 91 SER A N 1
ATOM 737 C CA . SER A 1 91 ? 20.383 -4.172 -9.632 1.00 93.12 91 SER A CA 1
ATOM 738 C C . SER A 1 91 ? 19.972 -4.566 -11.043 1.00 93.12 91 SER A C 1
ATOM 740 O O . SER A 1 91 ? 18.875 -5.099 -11.234 1.00 93.12 91 SER A O 1
ATOM 742 N N . ALA A 1 92 ? 20.890 -4.408 -11.988 1.00 93.50 92 ALA A N 1
ATOM 743 C CA . ALA A 1 92 ? 20.780 -4.910 -13.347 1.00 93.50 92 ALA A CA 1
ATOM 744 C C . ALA A 1 92 ? 21.792 -6.042 -13.586 1.00 93.50 92 ALA A C 1
ATOM 746 O O . ALA A 1 92 ? 22.875 -6.075 -13.003 1.00 93.50 92 ALA A O 1
ATOM 747 N N . SER A 1 93 ? 21.412 -7.018 -14.404 1.00 93.19 93 SER A N 1
ATOM 748 C CA . SER A 1 93 ? 22.253 -8.154 -14.789 1.00 93.19 93 SER A CA 1
ATOM 749 C C . SER A 1 93 ? 21.863 -8.646 -16.185 1.00 93.19 93 SER A C 1
ATOM 751 O O . SER A 1 93 ? 20.743 -8.360 -16.612 1.00 93.19 93 SER A O 1
ATOM 753 N N . PRO A 1 94 ? 22.695 -9.453 -16.871 1.00 91.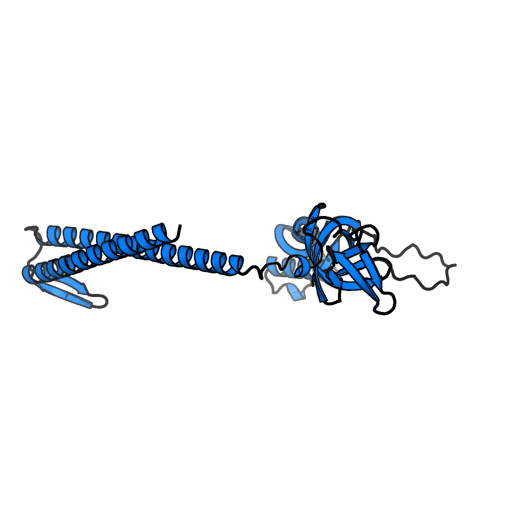88 94 PRO A N 1
ATOM 754 C CA . PRO A 1 94 ? 22.306 -10.055 -18.148 1.00 91.88 94 PRO A CA 1
ATOM 755 C C . PRO A 1 94 ? 21.027 -10.898 -18.062 1.00 91.88 94 PRO A C 1
ATOM 757 O O . PRO A 1 94 ? 20.311 -11.016 -19.040 1.00 91.88 94 PRO A O 1
ATOM 760 N N . ALA A 1 95 ? 20.712 -11.459 -16.889 1.00 91.56 95 ALA A N 1
ATOM 761 C CA . ALA A 1 95 ? 19.493 -12.241 -16.687 1.00 91.56 95 ALA A CA 1
ATOM 762 C C . ALA A 1 95 ? 18.221 -11.377 -16.563 1.00 91.56 95 ALA A C 1
ATOM 764 O O . ALA A 1 95 ? 17.117 -11.915 -16.612 1.00 91.56 95 ALA A O 1
ATOM 765 N N . GLY A 1 96 ? 18.362 -10.061 -16.363 1.00 93.31 96 GLY A N 1
ATOM 766 C CA . GLY A 1 96 ? 17.248 -9.138 -16.161 1.00 93.31 96 GLY A CA 1
ATOM 767 C C . GLY A 1 96 ? 17.491 -8.098 -15.064 1.00 93.31 96 GLY A C 1
ATOM 768 O O . GLY A 1 96 ? 18.625 -7.872 -14.621 1.00 93.31 96 GLY A O 1
ATOM 769 N N . LEU A 1 97 ? 16.407 -7.472 -14.607 1.00 94.94 97 LEU A N 1
ATOM 770 C CA . LEU A 1 97 ? 16.400 -6.446 -13.561 1.00 94.94 97 LEU A CA 1
ATOM 771 C C . LEU A 1 97 ? 15.828 -6.989 -12.251 1.00 94.94 97 LEU A C 1
ATOM 773 O O . LEU A 1 97 ? 14.872 -7.764 -12.248 1.00 94.94 97 LEU A O 1
ATOM 777 N N . LYS A 1 98 ? 16.368 -6.515 -11.127 1.00 95.56 98 LYS A N 1
ATOM 778 C CA . LYS A 1 98 ? 15.742 -6.657 -9.808 1.00 95.56 98 LYS A CA 1
ATOM 779 C C . LYS A 1 98 ? 15.200 -5.317 -9.352 1.00 95.56 98 LYS A C 1
ATOM 781 O O . LYS A 1 98 ? 15.912 -4.312 -9.400 1.00 95.56 98 LYS A O 1
ATOM 786 N N . VAL A 1 99 ? 13.966 -5.319 -8.872 1.00 96.62 99 VAL A N 1
ATOM 787 C CA . VAL A 1 99 ? 13.233 -4.130 -8.442 1.00 96.62 99 VAL A CA 1
ATOM 788 C C . VAL A 1 99 ? 12.880 -4.266 -6.962 1.00 96.62 99 VAL A C 1
ATOM 790 O O . VAL A 1 99 ? 12.502 -5.333 -6.492 1.00 96.62 99 VAL A O 1
ATOM 793 N N . SER A 1 100 ? 13.007 -3.173 -6.220 1.00 95.81 100 SER A N 1
ATOM 794 C CA . SER A 1 100 ? 12.575 -3.058 -4.831 1.00 95.81 100 SER A CA 1
ATOM 795 C C . SER A 1 100 ? 11.348 -2.161 -4.736 1.00 95.81 100 SER A C 1
ATOM 797 O O . SER A 1 100 ? 11.309 -1.070 -5.307 1.00 95.81 100 SER A O 1
ATOM 799 N N . LEU A 1 101 ? 10.352 -2.596 -3.972 1.00 94.31 101 LEU A N 1
ATOM 800 C CA . LEU A 1 101 ? 9.198 -1.788 -3.563 1.00 94.31 101 LEU A CA 1
ATOM 801 C C . LEU A 1 101 ? 9.441 -1.095 -2.207 1.00 94.31 101 LEU A C 1
ATOM 803 O O . LEU A 1 101 ? 8.521 -0.541 -1.608 1.00 94.31 101 LEU A O 1
ATOM 807 N N . GLY A 1 102 ? 10.667 -1.159 -1.681 1.00 93.19 102 GLY A N 1
ATOM 808 C CA . GLY A 1 102 ? 11.060 -0.640 -0.371 1.00 93.19 102 GLY A CA 1
ATOM 809 C C . GLY A 1 102 ? 10.890 -1.658 0.757 1.00 93.19 102 GLY A C 1
ATOM 810 O O . GLY A 1 102 ? 11.847 -1.938 1.468 1.00 93.19 102 GLY A O 1
ATOM 811 N N . PHE A 1 103 ? 9.694 -2.232 0.924 1.00 91.75 103 PHE A N 1
ATOM 812 C CA . PHE A 1 103 ? 9.439 -3.280 1.931 1.00 91.75 103 PHE A CA 1
ATOM 813 C C . PHE A 1 103 ? 9.543 -4.710 1.370 1.00 91.75 103 PHE A C 1
ATOM 815 O O . PHE A 1 103 ? 9.490 -5.673 2.132 1.00 91.75 103 PHE A O 1
ATOM 822 N N . PHE A 1 104 ? 9.655 -4.849 0.047 1.00 94.19 104 PHE A N 1
ATOM 823 C CA . PHE A 1 104 ? 9.741 -6.123 -0.659 1.00 94.19 104 PHE A CA 1
ATOM 824 C C . PHE A 1 104 ? 10.722 -6.003 -1.826 1.00 94.19 104 PHE A C 1
ATOM 826 O O . PHE A 1 104 ? 10.593 -5.093 -2.646 1.00 94.19 104 PHE A O 1
ATOM 833 N N . ASP A 1 105 ? 11.687 -6.919 -1.893 1.00 93.38 105 ASP A N 1
ATOM 834 C CA . ASP A 1 105 ? 12.845 -6.819 -2.790 1.00 93.38 105 ASP A CA 1
ATOM 835 C C . ASP A 1 105 ? 12.934 -7.944 -3.830 1.00 93.38 105 ASP A C 1
ATOM 837 O O . ASP A 1 105 ? 13.778 -7.893 -4.725 1.00 93.38 105 ASP A O 1
ATOM 841 N N . ASP A 1 106 ? 12.080 -8.960 -3.720 1.00 94.00 106 ASP A N 1
ATOM 842 C CA . ASP A 1 106 ? 12.091 -10.141 -4.584 1.00 94.00 106 ASP A CA 1
ATOM 843 C C . ASP A 1 106 ? 11.178 -9.944 -5.810 1.00 94.00 106 ASP A C 1
ATOM 845 O O . ASP A 1 106 ? 10.385 -10.816 -6.170 1.00 94.00 106 ASP A O 1
ATOM 849 N N . VAL A 1 107 ? 11.273 -8.769 -6.452 1.00 96.06 107 VAL A N 1
ATOM 850 C CA . VAL A 1 107 ? 10.605 -8.458 -7.729 1.00 96.06 107 VAL A CA 1
ATOM 851 C C . VAL A 1 107 ? 11.625 -8.531 -8.860 1.00 96.06 107 VAL A C 1
ATOM 853 O O . VAL A 1 107 ? 12.644 -7.837 -8.838 1.00 96.06 107 VAL A O 1
ATOM 856 N N . ILE A 1 108 ? 11.360 -9.369 -9.859 1.00 95.88 108 ILE A N 1
ATOM 857 C CA . ILE A 1 108 ? 12.299 -9.682 -10.939 1.00 95.88 108 ILE A CA 1
ATOM 858 C C . ILE A 1 108 ? 11.637 -9.406 -12.289 1.00 95.88 108 ILE A C 1
ATOM 860 O O . ILE A 1 108 ? 10.476 -9.742 -12.507 1.00 95.88 108 ILE A O 1
ATOM 864 N N . ILE A 1 109 ? 12.390 -8.806 -13.205 1.00 96.31 109 ILE A N 1
ATOM 865 C CA . ILE A 1 109 ? 12.013 -8.647 -14.611 1.00 96.31 109 ILE A CA 1
ATOM 866 C C . ILE A 1 109 ? 13.048 -9.419 -15.431 1.00 96.31 109 ILE A C 1
ATOM 868 O O . ILE A 1 109 ? 14.150 -8.898 -15.632 1.00 96.31 109 ILE A O 1
ATOM 872 N N . PRO A 1 110 ? 12.761 -10.663 -15.836 1.00 95.56 110 PRO A N 1
ATOM 873 C CA . PRO A 1 110 ? 13.691 -11.450 -16.632 1.00 95.56 110 PRO A CA 1
ATOM 874 C C . PRO A 1 110 ? 13.876 -10.859 -18.036 1.00 95.56 110 PRO A C 1
ATOM 876 O O . PRO A 1 110 ? 13.072 -10.049 -18.507 1.00 95.56 110 PRO A O 1
ATOM 879 N N . GLU A 1 111 ? 14.985 -11.220 -18.684 1.00 94.06 111 GLU A N 1
ATOM 880 C CA . GLU A 1 111 ? 15.408 -10.605 -19.946 1.00 94.06 111 GLU A CA 1
ATOM 881 C C . GLU A 1 111 ? 14.370 -10.708 -21.068 1.00 94.06 111 GLU A C 1
ATOM 883 O O . GLU A 1 111 ? 14.302 -9.820 -21.909 1.00 94.06 111 GLU A O 1
ATOM 888 N N . ASP A 1 112 ? 13.562 -11.763 -21.095 1.00 93.44 112 ASP A N 1
ATOM 889 C CA . ASP A 1 112 ? 12.519 -12.037 -22.084 1.00 93.44 112 ASP A CA 1
ATOM 890 C C . ASP A 1 112 ? 11.306 -11.108 -21.941 1.00 93.44 112 ASP A C 1
ATOM 892 O O . ASP A 1 112 ? 10.606 -10.863 -22.923 1.00 93.44 112 ASP A O 1
ATOM 896 N N . LEU A 1 113 ? 11.103 -10.537 -20.751 1.00 93.75 113 LEU A N 1
ATOM 897 C CA . LEU A 1 113 ? 10.005 -9.622 -20.422 1.00 93.75 113 LEU A CA 1
ATOM 898 C C . LEU A 1 113 ? 10.406 -8.137 -20.438 1.00 93.75 113 LEU A C 1
ATOM 900 O O . LEU A 1 113 ? 9.608 -7.272 -20.049 1.00 93.75 113 LEU A O 1
ATOM 904 N N . LEU A 1 114 ? 11.625 -7.836 -20.888 1.00 92.94 114 LEU A N 1
ATOM 905 C CA . LEU A 1 114 ? 12.094 -6.485 -21.198 1.00 92.94 114 LEU A CA 1
ATOM 906 C C . LEU A 1 114 ? 11.670 -6.064 -22.628 1.00 92.94 114 LEU A C 1
ATOM 908 O O . LEU A 1 114 ? 11.362 -6.922 -23.458 1.00 92.94 114 LEU A O 1
ATOM 912 N N . PRO A 1 115 ? 11.687 -4.759 -22.971 1.00 88.94 115 PRO A N 1
ATOM 913 C CA . PRO A 1 115 ? 11.254 -4.267 -24.282 1.00 88.94 115 PRO A CA 1
ATOM 914 C C . PRO A 1 115 ? 12.156 -4.788 -25.409 1.00 88.94 115 PRO A C 1
ATOM 916 O O . PRO A 1 115 ? 13.343 -5.021 -25.188 1.00 88.94 115 PRO A O 1
ATOM 919 N N . GLU A 1 116 ? 11.639 -4.954 -26.628 1.00 84.00 116 GLU A N 1
ATOM 920 C CA . GLU A 1 116 ? 12.413 -5.525 -27.751 1.00 84.00 116 GLU A CA 1
ATOM 921 C C . GLU A 1 116 ? 13.661 -4.698 -28.113 1.00 84.00 116 GLU A C 1
ATOM 923 O O . GLU A 1 116 ? 14.719 -5.260 -28.385 1.00 84.00 116 GLU A O 1
ATOM 928 N N . ASN A 1 117 ? 13.588 -3.366 -28.022 1.00 86.94 117 ASN A N 1
ATOM 929 C CA . ASN A 1 117 ? 14.682 -2.447 -28.372 1.00 86.94 117 ASN A CA 1
ATOM 930 C C . ASN A 1 117 ? 15.712 -2.255 -27.240 1.00 86.94 117 ASN A C 1
ATOM 932 O O . ASN A 1 117 ? 16.182 -1.140 -26.987 1.00 86.94 117 ASN A O 1
ATOM 936 N N . ARG A 1 118 ? 16.035 -3.325 -26.514 1.00 86.88 118 ARG A N 1
ATOM 937 C CA . ARG A 1 118 ? 16.960 -3.306 -25.372 1.00 86.88 118 ARG A CA 1
ATOM 938 C C . ARG A 1 118 ? 18.376 -3.717 -25.764 1.00 86.88 118 ARG A C 1
ATOM 940 O O . ARG A 1 118 ? 18.572 -4.595 -26.601 1.00 86.88 118 ARG A O 1
ATOM 947 N N . VAL A 1 119 ? 19.367 -3.129 -25.106 1.00 91.12 119 VAL A N 1
ATOM 948 C CA . VAL A 1 119 ? 20.783 -3.502 -25.217 1.00 91.12 119 VAL A CA 1
ATOM 949 C C . VAL A 1 119 ? 21.380 -3.549 -23.816 1.00 91.12 119 VAL A C 1
ATOM 951 O O . VAL A 1 119 ? 21.216 -2.602 -23.057 1.00 91.12 119 VAL A O 1
ATOM 954 N N . PHE A 1 120 ? 22.072 -4.633 -23.464 1.00 91.06 120 PHE A N 1
ATOM 955 C CA . PHE A 1 120 ? 22.802 -4.714 -22.198 1.00 91.06 120 PHE A CA 1
ATOM 956 C C . PHE A 1 120 ? 24.252 -4.270 -22.395 1.00 91.06 120 PHE A C 1
ATOM 958 O O . PHE A 1 120 ? 24.978 -4.873 -23.193 1.00 91.06 120 PHE A O 1
ATOM 965 N N . ASP A 1 121 ? 24.685 -3.247 -21.662 1.00 91.62 121 ASP A N 1
ATOM 966 C CA . ASP A 1 121 ? 26.094 -2.870 -21.603 1.00 91.62 121 ASP A CA 1
ATOM 967 C C . ASP A 1 121 ? 26.792 -3.694 -20.517 1.00 91.62 121 ASP A C 1
ATOM 969 O O . ASP A 1 121 ? 26.568 -3.509 -19.323 1.00 91.62 121 ASP A O 1
ATOM 973 N N . SER A 1 122 ? 27.653 -4.627 -20.931 1.00 88.75 122 SER A N 1
ATOM 974 C CA . SER A 1 122 ? 28.393 -5.488 -20.000 1.00 88.75 122 SER A CA 1
ATOM 975 C C . SER A 1 122 ? 29.538 -4.774 -19.277 1.00 88.75 122 SER A C 1
ATOM 977 O O . SER A 1 122 ? 30.016 -5.296 -18.271 1.00 88.75 122 SER A O 1
ATOM 979 N N . ASN A 1 123 ? 29.999 -3.622 -19.775 1.00 87.69 123 ASN A N 1
ATOM 980 C CA . ASN A 1 123 ? 31.057 -2.848 -19.125 1.00 87.69 123 ASN A CA 1
ATOM 981 C C . ASN A 1 123 ? 30.497 -2.035 -17.956 1.00 87.69 123 ASN A C 1
ATOM 983 O O . ASN A 1 123 ? 31.125 -1.973 -16.901 1.00 87.69 123 ASN A O 1
ATOM 987 N N . GLU A 1 124 ? 29.319 -1.435 -18.144 1.00 85.94 124 GLU A N 1
ATOM 988 C CA . GLU A 1 124 ? 28.644 -0.631 -17.117 1.00 85.94 124 GLU A CA 1
ATOM 989 C C . GLU A 1 124 ? 27.679 -1.461 -16.257 1.00 85.94 124 GLU A C 1
ATOM 991 O O . GLU A 1 124 ? 27.385 -1.095 -15.122 1.00 85.94 124 GLU A O 1
ATOM 996 N N . GLY A 1 125 ? 27.235 -2.619 -16.753 1.00 89.19 125 GLY A N 1
ATOM 997 C CA . GLY A 1 125 ? 26.291 -3.495 -16.060 1.00 89.19 125 GLY A CA 1
ATOM 998 C C . GLY A 1 125 ? 24.850 -2.982 -16.096 1.00 89.19 125 GLY A C 1
ATOM 999 O O . GLY A 1 125 ? 24.085 -3.275 -15.180 1.00 89.19 125 GLY A O 1
ATOM 1000 N N . VAL A 1 126 ? 24.484 -2.222 -17.131 1.00 90.94 126 VAL A N 1
ATOM 1001 C CA . VAL A 1 126 ? 23.217 -1.480 -17.233 1.00 90.94 126 VAL A CA 1
ATOM 1002 C C . VAL A 1 126 ? 22.429 -1.922 -18.468 1.00 90.94 126 VAL A C 1
ATOM 1004 O O . VAL A 1 126 ? 22.993 -2.240 -19.517 1.00 90.94 126 VAL A O 1
ATOM 1007 N N . TRP A 1 127 ? 21.099 -1.940 -18.350 1.00 92.88 127 TRP A N 1
ATOM 1008 C CA . TRP A 1 127 ? 20.205 -2.111 -19.496 1.00 92.88 127 TRP A CA 1
ATOM 1009 C C . TRP A 1 127 ? 19.877 -0.756 -20.123 1.00 92.88 127 TRP A C 1
ATOM 1011 O O . TRP A 1 127 ? 19.442 0.164 -19.437 1.00 92.88 127 TRP A O 1
ATOM 1021 N N . ILE A 1 128 ? 20.047 -0.655 -21.437 1.00 91.06 128 ILE A N 1
ATOM 1022 C CA . ILE A 1 128 ? 19.737 0.534 -22.230 1.00 91.06 128 ILE A CA 1
ATOM 1023 C C . ILE A 1 128 ? 18.513 0.229 -23.084 1.00 91.06 128 ILE A C 1
ATOM 1025 O O . ILE A 1 128 ? 18.519 -0.712 -23.884 1.00 91.06 128 ILE A O 1
ATOM 1029 N N . TRP A 1 129 ? 17.465 1.032 -22.943 1.00 89.38 129 TRP A N 1
ATOM 1030 C CA . TRP A 1 129 ? 16.277 0.965 -23.783 1.00 89.38 129 TRP A CA 1
ATOM 1031 C C . TRP A 1 129 ? 16.315 2.064 -24.840 1.00 89.38 129 TRP A C 1
ATOM 1033 O O . TRP A 1 129 ? 16.299 3.252 -24.521 1.00 89.38 129 TRP A O 1
ATOM 1043 N N . LYS A 1 130 ? 16.366 1.657 -26.111 1.00 86.50 130 LYS A N 1
ATOM 1044 C CA . LYS A 1 130 ? 16.426 2.568 -27.255 1.00 86.50 130 LYS A CA 1
ATOM 1045 C C . LYS A 1 130 ? 15.021 2.862 -27.764 1.00 86.50 130 LYS A C 1
ATOM 1047 O O . LYS A 1 130 ? 14.351 1.971 -28.291 1.00 86.50 130 LYS A O 1
ATOM 1052 N N . LEU A 1 131 ? 14.581 4.107 -27.626 1.00 80.81 131 LEU A N 1
ATOM 1053 C CA . LEU A 1 131 ? 13.256 4.559 -28.050 1.00 80.81 131 LEU A CA 1
ATOM 1054 C C . LEU A 1 131 ? 13.386 5.811 -28.923 1.00 80.81 131 LEU A C 1
ATOM 1056 O O . LEU A 1 131 ? 13.849 6.849 -28.457 1.00 80.81 131 LEU A O 1
ATOM 1060 N N . ASP A 1 132 ? 12.988 5.708 -30.194 1.00 77.62 132 ASP A N 1
ATOM 1061 C CA . ASP A 1 132 ? 12.921 6.816 -31.162 1.00 77.62 132 ASP A CA 1
ATOM 1062 C C . ASP A 1 132 ? 14.169 7.723 -31.213 1.00 77.62 132 ASP A C 1
ATOM 1064 O O . ASP A 1 132 ? 14.081 8.940 -31.374 1.00 77.62 132 ASP A O 1
ATOM 1068 N N . GLY A 1 133 ? 15.358 7.122 -31.085 1.00 75.69 133 GLY A N 1
ATOM 1069 C CA . GLY A 1 133 ? 16.646 7.827 -31.120 1.00 75.69 133 GLY A CA 1
ATOM 1070 C C . GLY A 1 133 ? 17.136 8.364 -29.771 1.00 75.69 133 GLY A C 1
ATOM 1071 O O . GLY A 1 133 ? 18.203 8.973 -29.735 1.00 75.69 133 GLY A O 1
ATOM 1072 N N . ASN A 1 134 ? 16.401 8.119 -28.684 1.00 81.06 134 ASN A N 1
ATOM 1073 C CA . ASN A 1 134 ? 16.841 8.368 -27.313 1.00 81.06 134 ASN A CA 1
ATOM 1074 C C . ASN A 1 134 ? 17.226 7.055 -26.626 1.00 81.06 134 ASN A C 1
ATOM 1076 O O . ASN A 1 134 ? 16.520 6.050 -26.743 1.00 81.06 134 ASN A O 1
ATOM 1080 N N . ASP A 1 135 ? 18.315 7.101 -25.867 1.00 86.69 135 ASP A N 1
ATOM 1081 C CA . ASP A 1 135 ? 18.794 5.987 -25.058 1.00 86.69 135 ASP A CA 1
ATOM 1082 C C . ASP A 1 135 ? 18.400 6.240 -23.595 1.00 86.69 135 ASP A C 1
ATOM 1084 O O . ASP A 1 135 ? 18.793 7.242 -22.994 1.00 86.69 135 ASP A O 1
ATOM 1088 N N . PH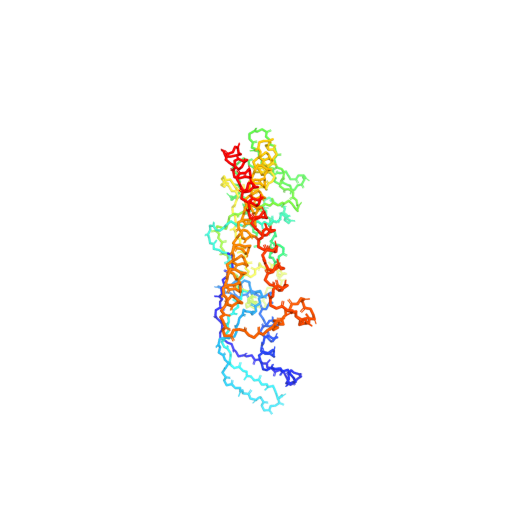E A 1 136 ? 17.589 5.345 -23.034 1.00 87.06 136 PHE A N 1
ATOM 1089 C CA . PHE A 1 136 ? 17.159 5.380 -21.640 1.00 87.06 136 PHE A CA 1
ATOM 1090 C C . PHE A 1 136 ? 17.929 4.333 -20.836 1.00 87.06 136 PHE A C 1
ATOM 1092 O O . PHE A 1 136 ? 17.791 3.132 -21.078 1.00 87.06 136 PHE A O 1
ATOM 1099 N N . TYR A 1 137 ? 18.737 4.792 -19.887 1.00 90.38 137 TYR A N 1
ATOM 1100 C CA . TYR A 1 137 ? 19.589 3.955 -19.047 1.00 90.38 137 TYR A CA 1
ATOM 1101 C C . TYR A 1 137 ? 18.814 3.520 -17.808 1.00 90.38 137 TYR A C 1
ATOM 1103 O O . TYR A 1 137 ? 18.289 4.357 -17.091 1.00 90.38 137 TYR A O 1
ATOM 1111 N N . MET A 1 138 ? 18.705 2.215 -17.573 1.00 91.44 138 MET A N 1
ATOM 1112 C CA . MET A 1 138 ? 17.994 1.650 -16.425 1.00 91.44 138 MET A CA 1
ATOM 1113 C C . MET A 1 138 ? 18.942 1.507 -15.232 1.00 91.44 138 MET A C 1
ATOM 1115 O O . MET A 1 138 ? 19.360 0.396 -14.885 1.00 91.44 138 MET A O 1
ATOM 1119 N N . ASP A 1 139 ? 19.293 2.644 -14.635 1.00 90.62 139 ASP A N 1
ATOM 1120 C CA . ASP A 1 139 ? 20.259 2.725 -13.541 1.00 90.62 139 ASP A CA 1
ATOM 1121 C C . ASP A 1 139 ? 19.673 2.308 -12.187 1.00 90.62 139 ASP A C 1
ATOM 1123 O O . ASP A 1 139 ? 18.463 2.298 -11.951 1.00 90.62 139 ASP A O 1
ATOM 1127 N N . VAL A 1 140 ? 20.565 1.964 -11.256 1.00 92.56 140 VAL A N 1
ATOM 1128 C CA . VAL A 1 140 ? 20.194 1.691 -9.862 1.00 92.56 140 VAL A CA 1
ATOM 1129 C C . VAL A 1 140 ? 19.535 2.932 -9.245 1.00 92.56 140 VAL A C 1
ATOM 1131 O O . VAL A 1 140 ? 19.906 4.063 -9.537 1.00 92.56 140 VAL A O 1
ATOM 1134 N N . ASP A 1 141 ? 18.554 2.702 -8.375 1.00 91.75 141 ASP A N 1
ATOM 1135 C CA . ASP A 1 141 ? 17.706 3.693 -7.706 1.00 91.75 141 ASP A CA 1
ATOM 1136 C C . ASP A 1 141 ? 16.720 4.461 -8.601 1.00 91.75 141 ASP A C 1
ATOM 1138 O O . ASP A 1 141 ? 15.879 5.207 -8.075 1.00 91.75 141 ASP A O 1
ATOM 1142 N N . GLU A 1 142 ? 16.712 4.230 -9.916 1.00 92.31 142 GLU A N 1
ATOM 1143 C CA . GLU A 1 142 ? 15.693 4.809 -10.786 1.00 92.31 142 GLU A CA 1
ATOM 1144 C C . GLU A 1 142 ? 14.308 4.210 -10.546 1.00 92.31 142 GLU A C 1
ATOM 1146 O O . GLU A 1 142 ? 14.140 3.023 -10.258 1.00 92.31 142 GLU A O 1
ATOM 1151 N N . THR A 1 143 ? 13.284 5.058 -10.681 1.00 92.69 143 THR A N 1
ATOM 1152 C CA . THR A 1 143 ? 11.891 4.659 -10.466 1.00 92.69 143 THR A CA 1
ATOM 1153 C C . THR A 1 143 ? 11.301 4.054 -11.732 1.00 92.69 143 THR A C 1
ATOM 1155 O O . THR A 1 143 ? 11.140 4.732 -12.752 1.00 92.69 143 THR A O 1
ATOM 1158 N N . ILE A 1 144 ? 10.898 2.794 -11.633 1.00 94.00 144 ILE A N 1
ATOM 1159 C CA . ILE A 1 144 ? 10.380 1.991 -12.732 1.00 94.00 144 ILE A CA 1
ATOM 1160 C C . ILE A 1 144 ? 8.948 1.537 -12.442 1.00 94.00 144 ILE A C 1
ATOM 1162 O O . ILE A 1 144 ? 8.610 1.113 -11.333 1.00 94.00 144 ILE A O 1
ATOM 1166 N N . ARG A 1 145 ? 8.090 1.638 -13.457 1.00 94.56 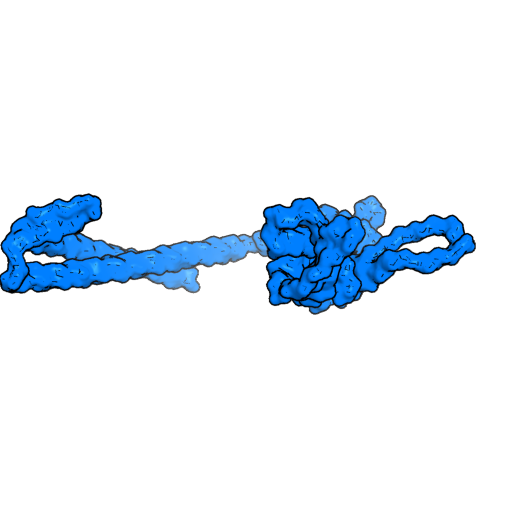145 ARG A N 1
ATOM 1167 C CA . ARG A 1 145 ? 6.718 1.135 -13.449 1.00 94.56 145 ARG A CA 1
ATOM 1168 C C . ARG A 1 145 ? 6.683 -0.226 -14.128 1.00 94.56 145 ARG A C 1
ATOM 1170 O O . ARG A 1 145 ? 7.073 -0.352 -15.284 1.00 94.56 145 ARG A O 1
ATOM 1177 N N . VAL A 1 146 ? 6.195 -1.229 -13.418 1.00 95.50 146 VAL A N 1
ATOM 1178 C CA . VAL A 1 146 ? 6.248 -2.636 -13.825 1.00 95.50 146 VAL A CA 1
ATOM 1179 C C . VAL A 1 146 ? 4.859 -3.245 -13.738 1.00 95.50 146 VAL A C 1
ATOM 1181 O O . VAL A 1 146 ? 4.056 -2.818 -12.911 1.00 95.50 146 VAL A O 1
ATOM 1184 N N . ARG A 1 147 ? 4.555 -4.244 -14.561 1.00 96.56 147 ARG A N 1
ATOM 1185 C CA . ARG A 1 147 ? 3.300 -4.997 -14.465 1.00 96.56 147 ARG A CA 1
ATOM 1186 C C . ARG A 1 147 ? 3.563 -6.418 -14.004 1.00 96.56 147 ARG A C 1
ATOM 1188 O O . ARG A 1 147 ? 4.438 -7.074 -14.556 1.00 96.56 147 ARG A O 1
ATOM 1195 N N . VAL A 1 148 ? 2.792 -6.891 -13.033 1.00 97.00 148 VAL A N 1
ATOM 1196 C CA . VAL A 1 148 ? 2.861 -8.263 -12.516 1.00 97.00 148 VAL A CA 1
ATOM 1197 C C . VAL A 1 148 ? 2.380 -9.242 -13.585 1.00 97.00 148 VAL A C 1
ATOM 1199 O O . VAL A 1 148 ? 1.281 -9.086 -14.117 1.00 97.00 148 VAL A O 1
ATOM 1202 N N . VAL A 1 149 ? 3.193 -10.250 -13.888 1.00 96.94 149 VAL A N 1
ATOM 1203 C CA . VAL A 1 149 ? 2.901 -11.288 -14.894 1.00 96.94 149 VAL A CA 1
ATOM 1204 C C . VAL A 1 149 ? 2.742 -12.649 -14.241 1.00 96.94 149 VAL A C 1
ATOM 1206 O O . VAL A 1 149 ? 1.879 -13.417 -14.658 1.00 96.94 149 VAL A O 1
ATOM 1209 N N . ASP A 1 150 ? 3.548 -12.928 -13.217 1.00 95.44 150 ASP A N 1
ATOM 1210 C CA . ASP A 1 150 ? 3.543 -14.212 -12.526 1.00 95.44 150 ASP A CA 1
ATOM 1211 C C . ASP A 1 150 ? 3.972 -14.067 -11.056 1.00 95.44 150 ASP A C 1
ATOM 1213 O O . ASP A 1 150 ? 4.653 -13.105 -10.681 1.00 95.44 150 ASP A O 1
ATOM 1217 N N . GLU A 1 151 ? 3.573 -15.028 -10.226 1.00 94.25 151 GLU A N 1
ATOM 1218 C CA . GLU A 1 151 ? 3.970 -15.143 -8.820 1.00 94.25 151 GLU A CA 1
ATOM 1219 C C . GLU A 1 151 ? 4.472 -16.560 -8.518 1.00 94.25 151 GLU A C 1
ATOM 1221 O O . GLU A 1 151 ? 3.896 -17.550 -8.964 1.00 94.25 151 GLU A O 1
ATOM 1226 N N . ALA A 1 152 ? 5.536 -16.671 -7.724 1.00 92.56 152 ALA A N 1
ATOM 1227 C CA . ALA A 1 152 ? 6.108 -17.957 -7.345 1.00 92.56 152 ALA A CA 1
ATOM 1228 C C . ALA A 1 152 ? 6.281 -18.057 -5.827 1.00 92.56 152 ALA A C 1
ATOM 1230 O O . ALA A 1 152 ? 6.920 -17.208 -5.202 1.00 92.56 152 ALA A O 1
ATOM 1231 N N . PHE A 1 153 ? 5.754 -19.137 -5.246 1.00 91.62 153 PHE A N 1
ATOM 1232 C CA . PHE A 1 153 ? 5.994 -19.522 -3.858 1.00 91.62 153 PHE A CA 1
ATOM 1233 C C . PHE A 1 153 ? 6.922 -20.729 -3.807 1.00 91.62 153 PHE A C 1
ATOM 1235 O O . PHE A 1 153 ? 6.667 -21.753 -4.441 1.00 91.62 153 PHE A O 1
ATOM 1242 N N . ILE A 1 154 ? 7.985 -20.628 -3.014 1.00 86.00 154 ILE A N 1
ATOM 1243 C CA . ILE A 1 154 ? 8.926 -21.726 -2.801 1.00 86.00 154 ILE A CA 1
ATOM 1244 C C . ILE A 1 154 ? 8.852 -22.126 -1.336 1.00 86.00 154 ILE A C 1
ATOM 1246 O O . ILE A 1 154 ? 9.016 -21.299 -0.439 1.00 86.00 154 ILE A O 1
ATOM 1250 N N . ASP A 1 155 ? 8.579 -23.405 -1.088 1.00 76.88 155 ASP A N 1
ATOM 1251 C CA . ASP A 1 155 ? 8.628 -23.941 0.265 1.00 76.88 155 ASP A CA 1
ATOM 1252 C C . ASP A 1 155 ? 10.089 -23.958 0.740 1.00 76.88 155 ASP A C 1
ATOM 1254 O O . ASP A 1 155 ? 10.911 -24.737 0.259 1.00 76.88 155 ASP A O 1
ATOM 1258 N N . ALA A 1 156 ? 10.411 -23.067 1.678 1.00 66.19 156 ALA A N 1
ATOM 1259 C CA . ALA A 1 156 ? 11.734 -22.945 2.282 1.00 66.19 156 ALA A CA 1
ATOM 1260 C C . ALA A 1 156 ? 12.017 -24.034 3.334 1.00 66.19 156 ALA A C 1
ATOM 1262 O O . ALA A 1 156 ? 12.997 -23.934 4.080 1.00 66.19 156 ALA A O 1
ATOM 1263 N N . ASN A 1 157 ? 11.175 -25.069 3.432 1.00 69.06 157 ASN A N 1
ATOM 1264 C CA . ASN A 1 157 ? 11.478 -26.233 4.248 1.00 69.06 157 ASN A CA 1
ATOM 1265 C C . ASN A 1 157 ? 12.820 -26.844 3.813 1.00 69.06 157 ASN A C 1
ATOM 1267 O O . ASN A 1 157 ? 13.017 -27.125 2.627 1.00 69.06 157 ASN A O 1
ATOM 1271 N N . PRO A 1 158 ? 13.756 -27.070 4.755 1.00 63.12 158 PRO A N 1
ATOM 1272 C CA . PRO A 1 158 ? 15.067 -27.586 4.411 1.00 63.12 158 PRO A CA 1
ATOM 1273 C C . PRO A 1 158 ? 14.908 -28.927 3.680 1.00 63.12 158 PRO A C 1
ATOM 1275 O O . PRO A 1 158 ? 14.193 -29.810 4.174 1.00 63.12 158 PRO A O 1
ATOM 1278 N N . PRO A 1 159 ? 15.554 -29.109 2.513 1.00 63.06 159 PRO A N 1
ATOM 1279 C CA . PRO A 1 159 ? 15.491 -30.372 1.798 1.00 63.06 159 PRO A CA 1
ATOM 1280 C C . PRO A 1 159 ? 15.977 -31.489 2.725 1.00 63.06 159 PRO A C 1
ATOM 1282 O O . PRO A 1 159 ? 16.942 -31.307 3.472 1.00 63.06 159 PRO A O 1
ATOM 1285 N N . ARG A 1 160 ? 15.301 -32.649 2.704 1.00 58.16 160 ARG A N 1
ATOM 1286 C CA . ARG A 1 160 ? 15.715 -33.824 3.490 1.00 58.16 160 ARG A CA 1
ATOM 1287 C C . ARG A 1 160 ? 17.205 -34.072 3.245 1.00 58.16 160 ARG A C 1
ATOM 1289 O O . ARG A 1 160 ? 17.600 -34.358 2.117 1.00 58.16 160 ARG A O 1
ATOM 1296 N N . GLN A 1 161 ? 18.025 -33.931 4.286 1.00 55.34 161 GLN A N 1
ATOM 1297 C CA . GLN A 1 161 ? 19.469 -34.098 4.166 1.00 55.34 161 GLN A CA 1
ATOM 1298 C C . GLN A 1 161 ? 19.778 -35.546 3.775 1.00 55.34 161 GLN A C 1
ATOM 1300 O O . GLN A 1 161 ? 19.554 -36.470 4.555 1.00 55.34 161 GLN A O 1
ATOM 1305 N N . ASN A 1 162 ? 20.307 -35.744 2.568 1.00 57.12 162 ASN A N 1
ATOM 1306 C CA . ASN A 1 162 ? 20.982 -36.985 2.218 1.00 57.12 162 ASN A CA 1
ATOM 1307 C C . ASN A 1 162 ? 22.400 -36.923 2.809 1.00 57.12 162 ASN A C 1
ATOM 1309 O O . ASN A 1 162 ? 23.164 -36.043 2.410 1.00 57.12 162 ASN A O 1
ATOM 1313 N N . PRO A 1 163 ? 22.796 -37.848 3.702 1.00 57.78 163 PRO A N 1
ATOM 1314 C CA . PRO A 1 163 ? 24.083 -37.798 4.408 1.00 57.78 163 PRO A CA 1
ATOM 1315 C C . PRO A 1 163 ? 25.333 -37.953 3.514 1.00 57.78 163 PRO A C 1
ATOM 1317 O O . PRO A 1 163 ? 26.444 -37.925 4.029 1.00 57.78 163 PRO A O 1
ATOM 1320 N N . ASN A 1 164 ? 25.176 -38.087 2.190 1.00 58.84 164 ASN A N 1
ATOM 1321 C CA . ASN A 1 164 ? 26.272 -38.266 1.229 1.00 58.84 164 ASN A CA 1
ATOM 1322 C C . ASN A 1 164 ? 26.605 -37.027 0.372 1.00 58.84 164 ASN A C 1
ATOM 1324 O O . ASN A 1 164 ? 27.517 -37.115 -0.446 1.00 58.84 164 ASN A O 1
ATOM 1328 N N . ASN A 1 165 ? 25.916 -35.889 0.524 1.00 59.00 165 ASN A N 1
ATOM 1329 C CA . ASN A 1 165 ? 26.245 -34.674 -0.236 1.00 59.00 165 ASN A CA 1
ATOM 1330 C C . ASN A 1 165 ? 27.077 -33.696 0.608 1.00 59.00 165 ASN A C 1
ATOM 1332 O O . ASN A 1 165 ? 26.559 -33.048 1.509 1.00 59.00 165 ASN A O 1
ATOM 1336 N N . THR A 1 166 ? 28.363 -33.568 0.273 1.00 53.59 166 THR A N 1
ATOM 1337 C CA . THR A 1 166 ? 29.324 -32.587 0.818 1.00 53.59 166 THR A CA 1
ATOM 1338 C C . THR A 1 166 ? 29.390 -31.281 0.013 1.00 53.59 166 THR A C 1
ATOM 1340 O O . THR A 1 166 ? 30.298 -30.480 0.220 1.00 53.59 166 THR A O 1
ATOM 1343 N N . ALA A 1 167 ? 28.458 -31.050 -0.917 1.00 58.12 167 ALA A N 1
ATOM 1344 C CA . ALA A 1 167 ? 28.395 -29.802 -1.673 1.00 58.12 167 ALA A CA 1
ATOM 1345 C C . ALA A 1 167 ? 27.843 -28.666 -0.796 1.00 58.12 167 ALA A C 1
ATOM 1347 O O . ALA A 1 167 ? 26.833 -28.850 -0.113 1.00 58.12 167 ALA A O 1
ATOM 1348 N N . GLU A 1 168 ? 28.495 -27.500 -0.830 1.00 53.97 168 GLU A N 1
ATOM 1349 C CA . GLU A 1 168 ? 27.969 -26.276 -0.220 1.00 53.97 168 GLU A CA 1
ATOM 1350 C C . GLU A 1 168 ? 26.543 -26.015 -0.736 1.00 53.97 168 GLU A C 1
ATOM 1352 O O . GLU A 1 168 ? 26.300 -26.120 -1.944 1.00 53.97 168 GLU A O 1
ATOM 1357 N N . PRO A 1 169 ? 25.575 -25.717 0.149 1.00 55.91 169 PRO A N 1
ATOM 1358 C CA . PRO A 1 169 ? 24.213 -25.457 -0.279 1.00 55.91 169 PRO A CA 1
ATOM 1359 C C . PRO A 1 169 ? 24.194 -24.187 -1.133 1.00 55.91 169 PRO A C 1
ATOM 1361 O O . PRO A 1 169 ? 24.577 -23.113 -0.671 1.00 55.91 169 PRO A O 1
ATOM 1364 N N . ALA A 1 170 ? 23.738 -24.316 -2.382 1.00 58.75 170 ALA A N 1
ATOM 1365 C CA . ALA A 1 170 ? 23.425 -23.168 -3.223 1.00 58.75 170 ALA A CA 1
ATOM 1366 C C . ALA A 1 170 ? 22.476 -22.215 -2.466 1.00 58.75 170 ALA A C 1
ATOM 1368 O O . ALA A 1 170 ? 21.648 -22.694 -1.679 1.00 58.75 170 ALA A O 1
ATOM 1369 N N . P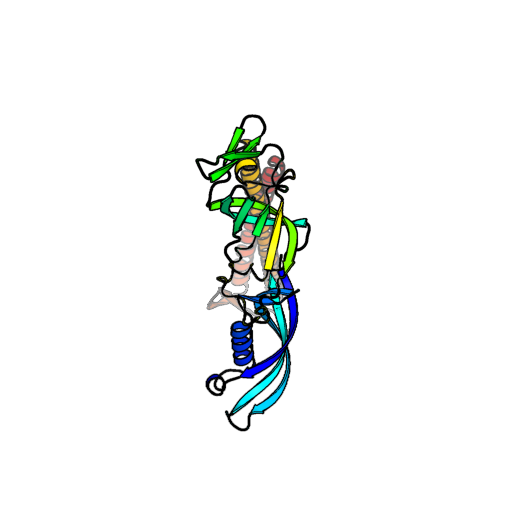RO A 1 171 ? 22.575 -20.888 -2.674 1.00 65.50 171 PRO A N 1
ATOM 1370 C CA . PRO A 1 171 ? 21.689 -19.938 -2.016 1.00 65.50 171 PRO A CA 1
ATOM 1371 C C . PRO A 1 171 ? 20.234 -20.323 -2.296 1.00 65.50 171 PRO A C 1
ATOM 1373 O O . PRO A 1 171 ? 19.830 -20.442 -3.453 1.00 65.50 171 PRO A O 1
ATOM 1376 N N . MET A 1 172 ? 19.470 -20.576 -1.228 1.00 69.38 172 MET A N 1
ATOM 1377 C CA . MET A 1 172 ? 18.062 -20.935 -1.364 1.00 69.38 172 MET A CA 1
ATOM 1378 C C . MET A 1 172 ? 17.314 -19.753 -1.989 1.00 69.38 172 MET A C 1
ATOM 1380 O O . MET A 1 172 ? 17.529 -18.612 -1.567 1.00 69.38 172 MET A O 1
ATOM 1384 N N . PRO A 1 173 ? 16.468 -19.999 -2.999 1.00 79.62 173 PRO A N 1
ATOM 1385 C CA . PRO A 1 173 ? 15.683 -18.940 -3.611 1.00 79.62 173 PRO A CA 1
ATOM 1386 C C . PRO A 1 173 ? 14.688 -18.356 -2.590 1.00 79.62 173 PRO A C 1
ATOM 1388 O O . PRO A 1 173 ? 14.343 -19.029 -1.611 1.00 79.62 173 PRO A O 1
ATOM 1391 N N . PRO A 1 174 ? 14.241 -17.102 -2.779 1.00 86.25 174 PRO A N 1
ATOM 1392 C CA . PRO A 1 174 ? 13.325 -16.459 -1.847 1.00 86.25 174 PRO A CA 1
ATOM 1393 C C . PRO A 1 174 ? 11.996 -17.231 -1.761 1.00 86.25 174 PRO A C 1
ATOM 1395 O O . PRO A 1 174 ? 11.539 -17.789 -2.760 1.00 86.25 174 PRO A O 1
ATOM 1398 N N . PRO A 1 175 ? 11.346 -17.261 -0.583 1.00 90.94 175 PRO A N 1
ATOM 1399 C CA . PRO A 1 175 ? 10.110 -18.019 -0.381 1.00 90.94 175 PRO A CA 1
ATOM 1400 C C . PRO A 1 175 ? 8.920 -17.456 -1.171 1.00 90.94 175 PRO A C 1
ATOM 1402 O O . PRO A 1 175 ? 7.936 -18.163 -1.384 1.00 90.94 175 PRO A O 1
ATOM 1405 N N . TYR A 1 176 ? 9.003 -16.193 -1.593 1.00 94.12 176 TYR A N 1
ATOM 1406 C CA . TYR A 1 176 ? 8.031 -15.540 -2.456 1.00 94.12 176 TYR A CA 1
ATOM 1407 C C . TYR A 1 176 ? 8.757 -14.601 -3.413 1.00 94.12 176 TYR A C 1
ATOM 1409 O O . TYR A 1 176 ? 9.501 -13.732 -2.964 1.00 94.12 176 TYR A O 1
ATOM 1417 N N . ALA A 1 177 ? 8.545 -14.790 -4.712 1.00 94.19 177 ALA A N 1
ATOM 1418 C CA . ALA A 1 177 ? 9.093 -13.947 -5.765 1.00 94.19 177 ALA A CA 1
ATOM 1419 C C . ALA A 1 177 ? 7.986 -13.524 -6.729 1.00 94.19 177 ALA A C 1
ATOM 1421 O O . ALA A 1 177 ? 7.070 -14.296 -7.021 1.00 94.19 177 ALA A O 1
ATOM 1422 N N . ILE A 1 178 ? 8.091 -12.298 -7.234 1.00 96.25 178 ILE A N 1
ATOM 1423 C CA . ILE A 1 178 ? 7.147 -11.736 -8.198 1.00 96.25 178 ILE A CA 1
ATOM 1424 C C . ILE A 1 178 ? 7.880 -11.489 -9.510 1.00 96.25 178 ILE A C 1
ATOM 1426 O O . ILE A 1 178 ? 8.908 -10.807 -9.535 1.00 96.25 178 ILE A O 1
ATOM 1430 N N . THR A 1 179 ? 7.320 -12.000 -10.600 1.00 96.88 179 THR A N 1
ATOM 1431 C CA . THR A 1 179 ? 7.828 -11.776 -11.952 1.00 96.88 179 THR A CA 1
ATOM 1432 C C . THR A 1 179 ? 7.003 -10.691 -12.630 1.00 96.88 179 THR A C 1
ATOM 1434 O O . THR A 1 179 ? 5.771 -10.762 -12.686 1.00 96.88 179 THR A O 1
ATOM 1437 N N . CYS A 1 180 ? 7.684 -9.689 -13.175 1.00 96.94 180 CYS A N 1
ATOM 1438 C CA . CYS A 1 180 ? 7.060 -8.545 -13.824 1.00 96.94 180 CYS A CA 1
ATOM 1439 C C . CYS A 1 180 ? 7.551 -8.347 -15.264 1.00 96.94 180 CYS A C 1
ATOM 1441 O O . CYS A 1 180 ? 8.616 -8.825 -15.643 1.00 96.94 180 CYS A O 1
ATOM 1443 N N . THR A 1 181 ? 6.795 -7.574 -16.045 1.00 96.06 181 THR A N 1
ATOM 1444 C CA . THR A 1 181 ? 7.177 -7.081 -17.376 1.00 96.06 181 THR A CA 1
ATOM 1445 C C . THR A 1 181 ? 7.177 -5.556 -17.437 1.00 96.06 181 THR A C 1
ATOM 1447 O O . THR A 1 181 ? 6.467 -4.881 -16.681 1.00 96.06 181 THR A O 1
ATOM 1450 N N . ILE A 1 182 ? 7.967 -5.026 -18.369 1.00 94.12 182 ILE A N 1
ATOM 1451 C CA . ILE A 1 182 ? 7.957 -3.620 -18.791 1.00 94.12 182 ILE A CA 1
ATOM 1452 C C . ILE A 1 182 ? 7.864 -3.476 -20.319 1.00 94.12 182 ILE A C 1
ATOM 1454 O O . ILE A 1 182 ? 8.132 -2.405 -20.846 1.00 94.12 182 ILE A O 1
ATOM 1458 N N . ALA A 1 183 ? 7.539 -4.552 -21.042 1.00 89.81 183 ALA A N 1
ATOM 1459 C CA . ALA A 1 183 ? 7.555 -4.565 -22.506 1.00 89.81 183 ALA A CA 1
ATOM 1460 C C . ALA A 1 183 ? 6.372 -3.811 -23.145 1.00 89.81 183 ALA A C 1
ATOM 1462 O O . ALA A 1 183 ? 6.420 -3.487 -24.328 1.00 89.81 183 ALA A O 1
ATOM 1463 N N . GLU A 1 184 ? 5.311 -3.544 -22.382 1.00 85.38 184 GLU A N 1
ATOM 1464 C CA . GLU A 1 184 ? 4.122 -2.845 -22.874 1.00 85.38 184 GLU A CA 1
ATOM 1465 C C . GLU A 1 184 ? 4.259 -1.318 -22.819 1.00 85.38 184 GLU A C 1
ATOM 1467 O O . GLU A 1 184 ? 4.962 -0.758 -21.977 1.00 85.38 184 GLU A O 1
ATOM 1472 N N . GLU A 1 185 ? 3.503 -0.627 -23.674 1.00 79.62 185 GLU A N 1
ATOM 1473 C CA . GLU A 1 185 ? 3.412 0.832 -23.652 1.00 79.62 185 GLU A CA 1
ATOM 1474 C C . GLU A 1 185 ? 2.883 1.355 -22.302 1.00 79.62 185 GLU A C 1
ATOM 1476 O O . GLU A 1 185 ? 1.918 0.843 -21.731 1.00 79.62 185 GLU A O 1
ATOM 1481 N N . GLY A 1 186 ? 3.514 2.410 -21.785 1.00 80.44 186 GLY A N 1
ATOM 1482 C CA . GLY A 1 186 ? 3.184 3.012 -20.490 1.00 80.44 186 GLY A CA 1
ATOM 1483 C C . GLY A 1 186 ? 3.890 2.376 -19.284 1.00 80.44 186 GLY A C 1
ATOM 1484 O O . GLY A 1 186 ? 3.639 2.819 -18.156 1.00 80.44 186 GLY A O 1
ATOM 1485 N N . LEU A 1 187 ? 4.751 1.370 -19.500 1.00 87.25 187 LEU A N 1
ATOM 1486 C CA . LEU A 1 187 ? 5.604 0.712 -18.500 1.00 87.25 187 LEU A CA 1
ATOM 1487 C C . LEU A 1 187 ? 7.097 0.981 -18.754 1.00 87.25 187 LEU A C 1
ATOM 1489 O O . LEU A 1 187 ? 7.507 1.341 -19.849 1.00 87.25 187 LEU A O 1
ATOM 1493 N N . GLY A 1 188 ? 7.931 0.794 -17.735 1.00 87.25 188 GLY A N 1
ATOM 1494 C CA . GLY A 1 188 ? 9.354 1.127 -17.778 1.00 87.25 188 GLY A CA 1
ATOM 1495 C C . GLY A 1 188 ? 9.675 2.353 -16.930 1.00 87.25 188 GLY A C 1
ATOM 1496 O O . GLY A 1 188 ? 9.012 2.615 -15.923 1.00 87.25 188 GLY A O 1
ATOM 1497 N N . LEU A 1 189 ? 10.746 3.066 -17.270 1.00 84.81 189 LEU A N 1
ATOM 1498 C CA . LEU A 1 189 ? 11.234 4.169 -16.448 1.00 84.81 189 LEU A CA 1
ATOM 1499 C C . LEU A 1 189 ? 10.208 5.295 -16.374 1.00 84.81 189 LEU A C 1
ATOM 1501 O O . LEU A 1 189 ? 9.652 5.732 -17.375 1.00 84.81 189 LEU A O 1
ATOM 1505 N N . THR A 1 190 ? 9.976 5.830 -15.181 1.00 79.00 190 THR A N 1
ATOM 1506 C CA . THR A 1 190 ? 9.046 6.962 -15.051 1.00 79.00 190 THR A CA 1
ATOM 1507 C C . THR A 1 190 ? 9.570 8.186 -15.809 1.00 79.00 190 THR A C 1
ATOM 1509 O O . THR A 1 190 ? 8.773 8.981 -16.292 1.00 79.00 190 THR A O 1
ATOM 1512 N N . SER A 1 191 ? 10.893 8.300 -15.985 1.00 70.19 191 SER A N 1
ATOM 1513 C CA . SER A 1 191 ? 11.555 9.349 -16.766 1.00 70.19 191 SER A CA 1
ATOM 1514 C C . SER A 1 191 ? 11.242 9.296 -18.268 1.00 70.19 191 SER A C 1
ATOM 1516 O O . SER A 1 191 ? 11.160 10.347 -18.900 1.00 70.19 191 SER A O 1
ATOM 1518 N N . CYS A 1 192 ? 10.982 8.122 -18.860 1.00 60.66 192 CYS A N 1
ATOM 1519 C CA . CYS A 1 192 ? 10.602 8.055 -20.280 1.00 60.66 192 CYS A CA 1
ATOM 1520 C C . CYS A 1 192 ? 9.156 8.521 -20.525 1.00 60.66 192 CYS A C 1
ATOM 1522 O O . CYS A 1 192 ? 8.830 8.995 -21.612 1.00 60.66 192 CYS A O 1
ATOM 1524 N N . TYR A 1 193 ? 8.320 8.485 -19.481 1.00 57.72 193 TYR A N 1
ATOM 1525 C CA . TYR A 1 193 ? 6.971 9.058 -19.466 1.00 57.72 193 TYR A CA 1
ATOM 1526 C C . TYR A 1 193 ? 6.877 10.386 -18.727 1.00 57.72 193 TYR A C 1
ATOM 1528 O O . TYR A 1 193 ? 5.791 10.969 -18.688 1.00 57.72 193 TYR A O 1
ATOM 1536 N N . SER A 1 194 ? 7.979 10.910 -18.175 1.00 49.97 194 SER A N 1
ATOM 1537 C CA . SER A 1 194 ? 8.030 12.265 -17.631 1.00 49.97 194 SER A CA 1
ATOM 1538 C C . SER A 1 194 ? 8.094 13.258 -18.788 1.00 49.97 194 SER A C 1
ATOM 1540 O O . SER A 1 194 ? 8.984 14.092 -18.912 1.00 49.97 194 SER A O 1
ATOM 1542 N N . THR A 1 195 ? 7.090 13.173 -19.651 1.00 45.12 195 THR A N 1
ATOM 1543 C CA . THR A 1 195 ? 6.606 14.281 -20.449 1.00 45.12 195 THR A CA 1
ATOM 1544 C C . THR A 1 195 ? 5.753 15.226 -19.594 1.00 45.12 195 THR A C 1
ATOM 1546 O O . THR A 1 195 ? 5.043 16.041 -20.153 1.00 45.12 195 THR A O 1
ATOM 1549 N N . THR A 1 196 ? 5.885 15.220 -18.259 1.00 43.19 196 THR A N 1
ATOM 1550 C CA . THR A 1 196 ? 5.433 16.305 -17.362 1.00 43.19 196 THR A CA 1
ATOM 1551 C C . THR A 1 196 ? 6.331 17.547 -17.441 1.00 43.19 196 THR A C 1
ATOM 1553 O O . THR A 1 196 ? 6.424 18.328 -16.501 1.00 43.19 196 THR A O 1
ATOM 1556 N N . ASN A 1 197 ? 7.006 17.738 -18.574 1.00 44.53 197 ASN A N 1
ATOM 1557 C CA . ASN A 1 197 ? 7.602 19.009 -18.959 1.00 44.53 197 ASN A CA 1
ATOM 1558 C C . ASN A 1 197 ? 7.126 19.407 -20.365 1.00 44.53 197 ASN A C 1
ATOM 1560 O O . ASN A 1 197 ? 7.881 19.939 -21.180 1.00 44.53 197 ASN A O 1
ATOM 1564 N N . ARG A 1 198 ? 5.860 19.108 -20.683 1.00 48.41 198 ARG A N 1
ATOM 1565 C CA . ARG A 1 198 ? 5.151 19.824 -21.742 1.00 48.41 198 ARG A CA 1
ATOM 1566 C C . ARG A 1 198 ? 4.819 21.210 -21.179 1.00 48.41 198 ARG A C 1
ATOM 1568 O O . ARG A 1 198 ? 4.172 21.270 -20.138 1.00 48.41 198 ARG A O 1
ATOM 1575 N N . PRO A 1 199 ? 5.204 22.313 -21.847 1.00 46.97 199 PRO A N 1
ATOM 1576 C CA . PRO A 1 199 ? 4.846 23.672 -21.418 1.00 46.97 199 PRO A CA 1
ATOM 1577 C C . PRO A 1 199 ? 3.344 23.841 -21.126 1.00 46.97 199 PRO A C 1
ATOM 1579 O O . PRO A 1 199 ? 2.956 24.590 -20.247 1.00 46.97 199 PRO A O 1
ATOM 1582 N N . TRP A 1 200 ? 2.527 23.053 -21.822 1.00 52.34 200 TRP A N 1
ATOM 1583 C CA . TRP A 1 200 ? 1.070 23.019 -21.776 1.00 52.34 200 TRP A CA 1
ATOM 1584 C C . TRP A 1 200 ? 0.478 22.269 -20.562 1.00 52.34 200 TRP A C 1
ATOM 1586 O O . TRP A 1 200 ? -0.704 22.438 -20.290 1.00 52.34 200 TRP A O 1
ATOM 1596 N N . ASP A 1 201 ? 1.252 21.448 -19.833 1.00 51.59 201 ASP A N 1
ATOM 1597 C CA . ASP A 1 201 ? 0.747 20.689 -18.668 1.00 51.59 201 ASP A CA 1
ATOM 1598 C C . ASP A 1 201 ? 0.775 21.523 -17.374 1.00 51.59 201 ASP A C 1
ATOM 1600 O O . ASP A 1 201 ? -0.117 21.390 -16.538 1.00 51.59 201 ASP A O 1
ATOM 1604 N N . MET A 1 202 ? 1.753 22.427 -17.220 1.00 52.19 202 MET A N 1
ATOM 1605 C CA . MET A 1 202 ? 1.768 23.385 -16.104 1.00 52.19 202 MET A CA 1
ATOM 1606 C C . MET A 1 202 ? 0.624 24.392 -16.229 1.00 52.19 202 MET A C 1
ATOM 1608 O O . MET A 1 202 ? -0.020 24.683 -15.228 1.00 52.19 202 MET A O 1
ATOM 1612 N N . ASP A 1 203 ? 0.312 24.835 -17.451 1.00 61.00 203 ASP A N 1
ATOM 1613 C CA . ASP A 1 203 ? -0.824 25.722 -17.716 1.00 61.00 203 ASP A CA 1
ATOM 1614 C C . ASP A 1 203 ? -2.163 25.060 -17.347 1.00 61.00 203 ASP A C 1
ATOM 1616 O O . ASP A 1 203 ? -3.045 25.722 -16.810 1.00 61.00 203 ASP A O 1
ATOM 1620 N N . ILE A 1 204 ? -2.322 23.750 -17.582 1.00 64.38 204 ILE A N 1
ATOM 1621 C CA . ILE A 1 204 ? -3.543 23.015 -17.206 1.00 64.38 204 ILE A CA 1
ATOM 1622 C C . ILE A 1 204 ? -3.635 22.840 -15.692 1.00 64.38 204 ILE A C 1
ATOM 1624 O O . ILE A 1 204 ? -4.709 23.041 -15.131 1.00 64.38 204 ILE A O 1
ATOM 1628 N N . ILE A 1 205 ? -2.537 22.481 -15.021 1.00 69.88 205 ILE A N 1
ATOM 1629 C CA . ILE A 1 205 ? -2.522 22.331 -13.558 1.00 69.88 205 ILE A CA 1
ATOM 1630 C C . ILE A 1 205 ? -2.774 23.685 -12.889 1.00 69.88 205 ILE A C 1
ATOM 1632 O O . ILE A 1 205 ? -3.545 23.764 -11.936 1.00 69.88 205 ILE A O 1
ATOM 1636 N N . GLU A 1 206 ? -2.172 24.759 -13.400 1.00 72.00 206 GLU A N 1
ATOM 1637 C CA . GLU A 1 206 ? -2.391 26.113 -12.899 1.00 72.00 206 GLU A CA 1
ATOM 1638 C C . GLU A 1 206 ? -3.825 26.586 -13.177 1.00 72.00 206 GLU A C 1
ATOM 1640 O O . GLU A 1 206 ? -4.475 27.113 -12.274 1.00 72.00 206 GLU A O 1
ATOM 1645 N N . ALA A 1 207 ? -4.372 26.321 -14.367 1.00 71.44 207 ALA A N 1
ATOM 1646 C CA . ALA A 1 207 ? -5.767 26.618 -14.686 1.00 71.44 207 ALA A CA 1
ATOM 1647 C C . ALA A 1 207 ? -6.744 25.823 -13.802 1.00 71.44 207 ALA A C 1
ATOM 1649 O O . ALA A 1 207 ? -7.695 26.396 -13.274 1.00 71.44 207 ALA A O 1
ATOM 1650 N N . GLN A 1 208 ? -6.495 24.530 -13.568 1.00 75.44 208 GLN A N 1
ATOM 1651 C CA . GLN A 1 208 ? -7.309 23.701 -12.673 1.00 75.44 208 GLN A CA 1
ATOM 1652 C C . GLN A 1 208 ? -7.220 24.178 -11.222 1.00 75.44 208 GLN A C 1
ATOM 1654 O O . GLN A 1 208 ? -8.252 24.335 -10.577 1.00 75.44 208 GLN A O 1
ATOM 1659 N N . ALA A 1 209 ? -6.025 24.504 -10.727 1.00 82.94 209 ALA A N 1
ATOM 1660 C CA . ALA A 1 209 ? -5.849 25.051 -9.384 1.00 82.94 209 ALA A CA 1
ATOM 1661 C C . ALA A 1 209 ? -6.565 26.404 -9.209 1.00 82.94 209 ALA A C 1
ATOM 1663 O O . ALA A 1 209 ? -7.149 26.670 -8.154 1.00 82.94 209 ALA A O 1
ATOM 1664 N N . GLN A 1 210 ? -6.565 27.257 -10.240 1.00 82.12 210 GLN A N 1
ATOM 1665 C CA . GLN A 1 210 ? -7.307 28.522 -10.244 1.00 82.12 210 GLN A CA 1
ATOM 1666 C C . GLN A 1 210 ? -8.825 28.295 -10.237 1.00 82.12 210 GLN A C 1
ATOM 1668 O O . GLN A 1 210 ? -9.535 28.959 -9.477 1.00 82.12 210 GLN A O 1
ATOM 1673 N N . VAL A 1 211 ? -9.318 27.341 -11.032 1.00 84.56 211 VAL A N 1
ATOM 1674 C CA . VAL A 1 211 ? -10.731 26.928 -11.057 1.00 84.56 211 VAL A CA 1
ATOM 1675 C C . VAL A 1 211 ? -11.165 26.383 -9.695 1.00 84.56 211 VAL A C 1
ATOM 1677 O O . VAL A 1 211 ? -12.196 26.809 -9.172 1.00 84.56 211 VAL A O 1
ATOM 1680 N N . GLU A 1 212 ? -10.370 25.506 -9.082 1.00 84.44 212 GLU A N 1
ATOM 1681 C CA . GLU A 1 212 ? -10.653 24.913 -7.770 1.00 84.44 212 GLU A CA 1
ATOM 1682 C C . GLU A 1 212 ? -10.670 25.963 -6.657 1.00 84.44 212 GLU A C 1
ATOM 1684 O O . GLU A 1 212 ? -11.641 26.040 -5.902 1.00 84.44 212 GLU A O 1
ATOM 1689 N N . THR A 1 213 ? -9.651 26.826 -6.604 1.00 88.00 213 THR A N 1
ATOM 1690 C CA . THR A 1 213 ? -9.573 27.909 -5.610 1.00 88.00 213 THR A CA 1
ATOM 1691 C C . THR A 1 213 ? -10.779 28.842 -5.733 1.00 88.00 213 THR A C 1
ATOM 1693 O O . THR A 1 213 ? -11.409 29.201 -4.739 1.00 88.00 213 THR A O 1
ATOM 1696 N N . LEU A 1 214 ? -11.149 29.221 -6.962 1.00 86.88 214 LEU A N 1
ATOM 1697 C CA . LEU A 1 214 ? -12.284 30.107 -7.208 1.00 86.88 214 LEU A CA 1
ATOM 1698 C C . LEU A 1 214 ? -13.624 29.435 -6.871 1.00 86.88 214 LEU A C 1
ATOM 1700 O O . LEU A 1 214 ? -14.529 30.096 -6.352 1.00 86.88 214 LEU A O 1
ATOM 1704 N N . ALA A 1 215 ? -13.756 28.134 -7.134 1.00 87.75 215 ALA A N 1
ATOM 1705 C CA . ALA A 1 215 ? -14.934 27.352 -6.774 1.00 87.75 215 ALA A CA 1
ATOM 1706 C C . ALA A 1 215 ? -15.099 27.231 -5.249 1.00 87.75 215 ALA A C 1
ATOM 1708 O O . ALA A 1 215 ? -16.207 27.432 -4.739 1.00 87.75 215 ALA A O 1
ATOM 1709 N N . GLU A 1 216 ? -14.018 26.966 -4.512 1.00 90.44 216 GLU A N 1
ATOM 1710 C CA . GLU A 1 216 ? -14.012 26.929 -3.042 1.00 90.44 216 GLU A CA 1
ATOM 1711 C C . GLU A 1 216 ? -14.430 28.281 -2.443 1.00 90.44 216 GLU A C 1
ATOM 1713 O O . GLU A 1 216 ? -15.294 28.357 -1.559 1.00 90.44 216 GLU A O 1
ATOM 1718 N N . ASP A 1 217 ? -13.896 29.366 -2.994 1.00 89.19 217 ASP A N 1
ATOM 1719 C CA . ASP A 1 217 ? -14.236 30.734 -2.623 1.00 89.19 217 ASP A CA 1
ATOM 1720 C C . ASP A 1 217 ? -15.730 31.048 -2.821 1.00 89.19 217 ASP A C 1
ATOM 1722 O O . ASP A 1 217 ? -16.367 31.667 -1.962 1.00 89.19 217 ASP A O 1
ATOM 1726 N N . ILE A 1 218 ? -16.312 30.616 -3.947 1.00 90.38 218 ILE A N 1
ATOM 1727 C CA . ILE A 1 218 ? -17.743 30.789 -4.246 1.00 90.38 218 ILE A CA 1
ATOM 1728 C C . ILE A 1 218 ? -18.603 29.986 -3.269 1.00 90.38 218 ILE A C 1
ATOM 1730 O O . ILE A 1 218 ? -19.627 30.489 -2.794 1.00 90.38 218 ILE A O 1
ATOM 1734 N N . LEU A 1 219 ? -18.215 28.746 -2.962 1.00 90.25 219 LEU A N 1
ATOM 1735 C CA . LEU A 1 219 ? -18.930 27.904 -2.001 1.00 90.25 219 LEU A CA 1
ATOM 1736 C C . LEU A 1 219 ? -18.912 28.524 -0.601 1.00 90.25 219 LEU A C 1
ATOM 1738 O O . LEU A 1 219 ? -19.954 28.570 0.061 1.00 90.25 219 LEU A O 1
ATOM 1742 N N . THR A 1 220 ? -17.771 29.074 -0.192 1.00 91.75 220 THR A N 1
ATOM 1743 C CA . THR A 1 220 ? -17.612 29.766 1.091 1.00 91.75 220 THR A CA 1
ATOM 1744 C C . THR A 1 220 ? -18.484 31.020 1.166 1.00 91.75 220 THR A C 1
ATOM 1746 O O . THR A 1 220 ? -19.254 31.182 2.116 1.00 91.75 220 THR A O 1
ATOM 1749 N N . ASP A 1 221 ? -18.451 31.883 0.144 1.00 90.81 221 ASP A N 1
ATOM 1750 C CA . ASP A 1 221 ? -19.311 33.074 0.083 1.00 90.81 221 ASP A CA 1
ATOM 1751 C C . ASP A 1 221 ? -20.808 32.691 0.056 1.00 90.81 221 ASP A C 1
ATOM 1753 O O . ASP A 1 221 ? -21.642 33.349 0.687 1.00 90.81 221 ASP A O 1
ATOM 1757 N N . LYS A 1 222 ? -21.178 31.596 -0.623 1.00 90.56 222 LYS A N 1
ATOM 1758 C CA . LYS A 1 222 ? -22.559 31.089 -0.648 1.00 90.56 222 LYS A CA 1
ATOM 1759 C C . LYS A 1 222 ? -23.016 30.634 0.737 1.00 90.56 222 LYS A C 1
ATOM 1761 O O . LYS A 1 222 ? -24.134 30.973 1.132 1.00 90.56 222 LYS A O 1
ATOM 1766 N N . GLN A 1 223 ? -22.170 29.919 1.479 1.00 90.75 223 GLN A N 1
ATOM 1767 C CA . GLN A 1 223 ? -22.463 29.524 2.857 1.00 90.75 223 GLN A CA 1
ATOM 1768 C C . GLN A 1 223 ? -22.615 30.753 3.764 1.00 90.75 223 GLN A C 1
ATOM 1770 O O . GLN A 1 223 ? -23.600 30.861 4.495 1.00 90.75 223 GLN A O 1
ATOM 1775 N N . LEU A 1 224 ? -21.723 31.737 3.631 1.00 90.62 224 LEU A N 1
ATOM 1776 C CA . LEU A 1 224 ? -21.796 32.992 4.378 1.00 90.62 224 LEU A CA 1
ATOM 1777 C C . LEU A 1 224 ? -23.101 33.763 4.101 1.00 90.62 224 LEU A C 1
ATOM 1779 O O . LEU A 1 224 ? -23.726 34.288 5.025 1.00 90.62 224 LEU A O 1
ATOM 1783 N N . SER A 1 225 ? -23.565 33.795 2.846 1.00 89.38 225 SER A N 1
ATOM 1784 C CA . SER A 1 225 ? -24.862 34.393 2.500 1.00 89.38 225 SER A CA 1
ATOM 1785 C C . SER A 1 225 ? -26.029 33.674 3.178 1.00 89.38 225 SER A C 1
ATOM 1787 O O . SER A 1 225 ? -26.983 34.341 3.582 1.00 89.38 225 SER A O 1
ATOM 1789 N N . VAL A 1 226 ? -25.985 32.342 3.282 1.00 89.81 226 VAL A N 1
ATOM 1790 C CA . VAL A 1 226 ? -27.021 31.549 3.965 1.00 89.81 226 VAL A CA 1
ATOM 1791 C C . VAL A 1 226 ? -27.035 31.865 5.460 1.00 89.81 226 VAL A C 1
ATOM 1793 O O . VAL A 1 226 ? -28.110 32.081 6.028 1.00 89.81 226 VAL A O 1
ATOM 1796 N N . ASP A 1 227 ? -25.864 31.965 6.084 1.00 91.00 227 ASP A N 1
ATOM 1797 C CA . ASP A 1 227 ? -25.735 32.271 7.511 1.00 91.00 227 ASP A CA 1
ATOM 1798 C C . ASP A 1 227 ? -26.242 33.684 7.837 1.00 91.00 227 ASP A C 1
ATOM 1800 O O . ASP A 1 227 ? -27.013 33.872 8.787 1.00 91.00 227 ASP A O 1
ATOM 1804 N N . TYR A 1 228 ? -25.903 34.678 7.009 1.00 90.62 228 TYR A N 1
ATOM 1805 C CA . TYR A 1 228 ? -26.459 36.025 7.143 1.00 90.62 228 TYR A CA 1
ATOM 1806 C C . TYR A 1 228 ? -27.971 36.060 6.913 1.00 90.62 228 TYR A C 1
ATOM 1808 O O . TYR A 1 228 ? -28.684 36.742 7.656 1.00 90.62 228 TYR A O 1
ATOM 1816 N N . ASP A 1 229 ? -28.494 35.309 5.940 1.00 88.44 229 ASP A N 1
ATOM 1817 C CA . ASP A 1 229 ? -29.938 35.220 5.704 1.00 88.44 229 ASP A CA 1
ATOM 1818 C C . ASP A 1 229 ? -30.677 34.582 6.893 1.00 88.44 229 ASP A C 1
ATOM 1820 O O . ASP A 1 229 ? -31.757 35.055 7.276 1.00 88.44 229 ASP A O 1
ATOM 1824 N N . LYS A 1 230 ? -30.080 33.569 7.532 1.00 90.81 230 LYS A N 1
ATOM 1825 C CA . LYS A 1 230 ? -30.606 32.945 8.753 1.00 90.81 230 LYS A CA 1
ATOM 1826 C C . LYS A 1 230 ? -30.654 33.945 9.909 1.00 90.81 230 LYS A C 1
ATOM 1828 O O . LYS A 1 230 ? -31.728 34.151 10.480 1.00 90.81 230 LYS A O 1
ATOM 1833 N N . ARG A 1 231 ? -29.544 34.636 10.189 1.00 88.81 231 ARG A N 1
ATOM 1834 C CA . ARG A 1 231 ? -29.468 35.657 11.250 1.00 88.81 231 ARG A CA 1
ATOM 1835 C C . ARG A 1 231 ? -30.429 36.821 10.997 1.00 88.81 231 ARG A C 1
ATOM 1837 O O . ARG A 1 231 ? -31.117 37.285 11.904 1.00 88.81 231 ARG A O 1
ATOM 1844 N N . ARG A 1 232 ? -30.580 37.247 9.740 1.00 89.38 232 ARG A N 1
ATOM 1845 C CA . ARG A 1 232 ? -31.577 38.254 9.345 1.00 89.38 232 ARG A CA 1
ATOM 1846 C C . ARG A 1 232 ? -33.003 37.789 9.649 1.00 89.38 232 ARG A C 1
ATOM 1848 O O . ARG A 1 232 ? -33.828 38.582 10.107 1.00 89.38 232 ARG A O 1
ATOM 1855 N N . ASN A 1 233 ? -33.323 36.522 9.391 1.00 88.25 233 ASN A N 1
ATOM 1856 C CA . ASN A 1 233 ? -34.639 35.968 9.704 1.00 88.25 233 ASN A CA 1
ATOM 1857 C C . ASN A 1 233 ? -34.889 35.897 11.220 1.00 88.25 233 ASN A C 1
ATOM 1859 O O . ASN A 1 233 ? -35.981 36.249 11.669 1.00 88.25 233 ASN A O 1
ATOM 1863 N N . GLU A 1 234 ? -33.880 35.520 12.004 1.00 88.06 234 GLU A N 1
ATOM 1864 C CA . GLU A 1 234 ? -33.926 35.538 13.472 1.00 88.06 234 GLU A CA 1
ATOM 1865 C C . GLU A 1 234 ? -34.178 36.959 14.003 1.00 88.06 234 GLU A C 1
ATOM 1867 O O . GLU A 1 234 ? -35.113 37.159 14.782 1.00 88.06 234 GLU A O 1
ATOM 1872 N N . ASN A 1 235 ? -33.476 37.973 13.484 1.00 89.00 235 ASN A N 1
ATOM 1873 C CA . ASN A 1 235 ? -33.718 39.381 13.828 1.00 89.00 235 ASN A CA 1
ATOM 1874 C C . ASN A 1 235 ? -35.155 39.821 13.510 1.00 89.00 235 ASN A C 1
ATOM 1876 O O . ASN A 1 235 ? -35.808 40.483 14.322 1.00 89.00 235 ASN A O 1
ATOM 1880 N N . ARG A 1 236 ? -35.710 39.406 12.361 1.00 87.69 236 ARG A N 1
ATOM 1881 C CA . ARG A 1 236 ? -37.115 39.691 12.012 1.00 87.69 236 ARG A CA 1
ATOM 1882 C C . ARG A 1 236 ? -38.092 39.050 12.994 1.00 87.69 236 ARG A C 1
ATOM 1884 O O . ARG A 1 236 ? -39.108 39.667 13.331 1.00 87.69 236 ARG A O 1
ATOM 1891 N N . GLN A 1 237 ? -37.823 37.826 13.440 1.00 86.38 237 GLN A N 1
ATOM 1892 C CA . GLN A 1 237 ? -38.642 37.152 14.449 1.00 86.38 237 GLN A CA 1
ATOM 1893 C C . GLN A 1 237 ? -38.522 37.839 15.812 1.00 86.38 237 GLN A C 1
ATOM 1895 O O . GLN A 1 237 ? -39.548 38.093 16.448 1.00 86.38 237 GLN A O 1
ATOM 1900 N N . ALA A 1 238 ? -37.309 38.225 16.214 1.00 86.00 238 ALA A N 1
ATOM 1901 C CA . ALA A 1 238 ? -37.050 38.958 17.448 1.00 86.00 238 ALA A CA 1
ATOM 1902 C C . ALA A 1 238 ? -37.796 40.300 17.473 1.00 86.00 238 ALA A C 1
ATOM 1904 O O . ALA A 1 238 ? -38.529 40.578 18.421 1.00 86.00 238 ALA A O 1
ATOM 1905 N N . ILE A 1 239 ? -37.727 41.095 16.399 1.00 86.56 239 ILE A N 1
ATOM 1906 C CA . ILE A 1 239 ? -38.469 42.362 16.285 1.00 86.56 239 ILE A CA 1
ATOM 1907 C C . ILE A 1 239 ? -39.985 42.127 16.364 1.00 86.56 239 ILE A C 1
ATOM 1909 O O . ILE A 1 239 ? -40.691 42.879 17.039 1.00 86.56 239 ILE A O 1
ATOM 1913 N N . ARG A 1 240 ? -40.513 41.081 15.710 1.00 86.94 240 ARG A N 1
ATOM 1914 C CA . ARG A 1 240 ? -41.944 40.726 15.795 1.00 86.94 240 ARG A CA 1
ATOM 1915 C C . ARG A 1 240 ? -42.358 40.356 17.217 1.00 86.94 240 ARG A C 1
ATOM 1917 O O . ARG A 1 240 ? -43.424 40.782 17.653 1.00 86.94 240 ARG A O 1
ATOM 1924 N N . ALA A 1 241 ? -41.535 39.592 17.931 1.00 86.12 241 ALA A N 1
ATOM 1925 C CA . ALA A 1 241 ? -41.788 39.217 19.319 1.00 86.12 241 ALA A CA 1
ATOM 1926 C C . ALA A 1 241 ? -41.741 40.442 20.244 1.00 86.12 241 ALA A C 1
ATOM 1928 O O . ALA A 1 241 ? -42.663 40.654 21.030 1.00 86.12 241 ALA A O 1
ATOM 1929 N N . LEU A 1 242 ? -40.733 41.302 20.070 1.00 83.25 242 LEU A N 1
ATOM 1930 C CA . LEU A 1 242 ? -40.594 42.557 20.804 1.00 83.25 242 LEU A CA 1
ATOM 1931 C C . LEU A 1 242 ? -41.734 43.533 20.506 1.00 83.25 242 LEU A C 1
ATOM 1933 O O . LEU A 1 242 ? -42.085 44.309 21.378 1.00 83.25 242 LEU A O 1
ATOM 1937 N N . LYS A 1 243 ? -42.365 43.519 19.329 1.00 83.25 243 LYS A N 1
ATOM 1938 C CA . LYS A 1 243 ? -43.502 44.412 19.026 1.00 83.25 243 LYS A CA 1
ATOM 1939 C C . LYS A 1 243 ? -44.839 43.941 19.626 1.00 83.25 243 LYS A C 1
ATOM 1941 O O . LYS A 1 243 ? -45.794 44.716 19.613 1.00 83.25 243 LYS A O 1
ATOM 1946 N N . LYS A 1 244 ? -44.927 42.733 20.204 1.00 85.75 244 LYS A N 1
ATOM 1947 C CA . LYS A 1 244 ? -46.162 42.244 20.847 1.00 85.75 244 LYS A CA 1
ATOM 1948 C C . LYS A 1 244 ? -46.514 43.050 22.115 1.00 85.75 244 LYS A C 1
ATOM 1950 O O . LYS A 1 244 ? -45.603 43.462 22.847 1.00 85.75 244 LYS A O 1
ATOM 1955 N N . PRO A 1 245 ? -47.814 43.269 22.397 1.00 72.62 245 PRO A N 1
ATOM 1956 C CA . PRO A 1 245 ? -48.269 44.031 23.564 1.00 72.62 245 PRO A CA 1
ATOM 1957 C C . PRO A 1 245 ? -47.952 43.334 24.896 1.00 72.62 245 PRO A C 1
ATOM 1959 O O . PRO A 1 245 ? -47.636 44.022 25.862 1.00 72.62 245 PRO A O 1
ATOM 1962 N N . ASP A 1 246 ? -47.914 41.998 24.916 1.00 74.38 246 ASP A N 1
ATOM 1963 C CA . ASP A 1 246 ? -47.631 41.189 26.115 1.00 74.38 246 ASP A CA 1
ATOM 1964 C C . ASP A 1 246 ? -46.148 41.186 26.525 1.00 74.38 246 ASP A C 1
ATOM 1966 O O . ASP A 1 246 ? -45.785 40.704 27.596 1.00 74.38 246 ASP A O 1
ATOM 1970 N N . PHE A 1 247 ? -45.262 41.721 25.677 1.00 72.56 247 PHE A N 1
ATOM 1971 C CA . PHE A 1 247 ? -43.836 41.790 25.977 1.00 72.56 247 PHE A CA 1
ATOM 1972 C C . PHE A 1 247 ? -43.551 42.950 26.942 1.00 72.56 247 PHE A C 1
ATOM 1974 O O . PHE A 1 247 ? -43.876 44.104 26.631 1.00 72.56 247 PHE A O 1
ATOM 1981 N N . GLY A 1 248 ? -42.919 42.637 28.081 1.00 75.50 248 GLY A N 1
ATOM 1982 C CA . GLY A 1 248 ? -42.632 43.559 29.183 1.00 75.50 248 GLY A CA 1
ATOM 1983 C C . GLY A 1 248 ? -41.885 44.846 28.790 1.00 75.50 248 GLY A C 1
ATOM 1984 O O . GLY A 1 248 ? -41.377 45.009 27.682 1.00 75.50 248 GLY A O 1
ATOM 1985 N N . LYS A 1 249 ? -41.812 45.811 29.719 1.00 77.31 249 LYS A N 1
ATOM 1986 C CA . LYS A 1 249 ? -41.247 47.156 29.453 1.00 77.31 249 LYS A CA 1
ATOM 1987 C C . LYS A 1 249 ? -39.732 47.160 29.168 1.00 77.31 249 LYS A C 1
ATOM 1989 O O . LYS A 1 249 ? -39.226 48.129 28.596 1.00 77.31 249 LYS A O 1
ATOM 1994 N N . LYS A 1 250 ? -39.018 46.100 29.557 1.00 81.75 250 LYS A N 1
ATOM 1995 C CA . LYS A 1 250 ? -37.573 45.909 29.363 1.00 81.75 250 LYS A CA 1
ATOM 1996 C C . LYS A 1 250 ? -37.310 44.599 28.616 1.00 81.75 250 LYS A C 1
ATOM 1998 O O . LYS A 1 250 ? -38.073 43.651 28.774 1.00 81.75 250 LYS A O 1
ATOM 2003 N N . ALA A 1 251 ? -36.247 44.575 27.822 1.00 83.31 251 ALA A N 1
ATOM 2004 C CA . ALA A 1 251 ? -35.739 43.402 27.124 1.00 83.31 251 ALA A CA 1
ATOM 2005 C C . ALA A 1 251 ? -34.278 43.172 27.534 1.00 83.31 251 ALA A C 1
ATOM 2007 O O . ALA A 1 251 ? -33.490 44.118 27.512 1.00 83.31 251 ALA A O 1
ATOM 2008 N N . THR A 1 252 ? -33.930 41.936 27.885 1.00 82.38 252 THR A N 1
ATOM 2009 C CA . THR A 1 252 ? -32.549 41.526 28.163 1.00 82.38 252 THR A CA 1
ATOM 2010 C C . THR A 1 252 ? -31.899 41.084 26.856 1.00 82.38 252 THR A C 1
ATOM 2012 O O . THR A 1 252 ? -32.361 40.131 26.227 1.00 82.38 252 THR A O 1
ATOM 2015 N N . LEU A 1 253 ? -30.860 41.794 26.422 1.00 80.38 253 LEU A N 1
ATOM 2016 C CA . LEU A 1 253 ? -30.088 41.468 25.225 1.00 80.38 253 LEU A CA 1
ATOM 2017 C C . LEU A 1 253 ? -28.819 40.713 25.625 1.00 80.38 253 LEU A C 1
ATOM 2019 O O . LEU A 1 253 ? -28.124 41.129 26.551 1.00 80.38 253 LEU A O 1
ATOM 2023 N N . ASN A 1 254 ? -28.517 39.628 24.917 1.00 81.19 254 ASN A N 1
ATOM 2024 C CA . ASN A 1 254 ? -27.253 38.912 25.050 1.00 81.19 254 ASN A CA 1
ATOM 2025 C C . ASN A 1 254 ? -26.234 39.477 24.046 1.00 81.19 254 ASN A C 1
ATOM 2027 O O . ASN A 1 254 ? -26.515 39.498 22.849 1.00 81.19 254 ASN A O 1
ATOM 2031 N N . MET A 1 255 ? -25.075 39.924 24.532 1.00 78.12 255 MET A N 1
ATOM 2032 C CA . MET A 1 255 ? -23.975 40.478 23.736 1.00 78.12 255 MET A CA 1
ATOM 2033 C C . MET A 1 255 ? -22.692 39.659 23.962 1.00 78.12 255 MET A C 1
ATOM 2035 O O . MET A 1 255 ? -21.684 40.172 24.442 1.00 78.12 255 MET A O 1
ATOM 2039 N N . GLY A 1 256 ? -22.738 38.363 23.647 1.00 74.50 256 GLY A N 1
ATOM 2040 C CA . GLY A 1 256 ? -21.611 37.444 23.828 1.00 74.50 256 GLY A CA 1
ATOM 2041 C C . GLY A 1 256 ? -21.515 36.937 25.266 1.00 74.50 256 GLY A C 1
ATOM 2042 O O . GLY A 1 256 ? -22.227 36.009 25.635 1.00 74.50 256 GLY A O 1
ATOM 2043 N N . GLU A 1 257 ? -20.631 37.533 26.068 1.00 78.75 257 GLU A N 1
ATOM 2044 C CA . GLU A 1 257 ? -20.348 37.089 27.446 1.00 78.75 257 GLU A CA 1
ATOM 2045 C C . GLU A 1 257 ? -21.164 37.829 28.520 1.00 78.75 257 GLU A C 1
ATOM 2047 O O . GLU A 1 257 ? -21.141 37.450 29.691 1.00 78.75 257 GLU A O 1
ATOM 2052 N N . PHE A 1 258 ? -21.899 38.882 28.151 1.00 79.81 258 PHE A N 1
ATOM 2053 C CA . PHE A 1 258 ? -22.676 39.689 29.092 1.00 79.81 258 PHE A CA 1
ATOM 2054 C C . PHE A 1 258 ? -24.105 39.966 28.610 1.00 79.81 258 PHE A C 1
ATOM 2056 O O . PHE A 1 258 ? -24.399 40.035 27.414 1.00 79.81 258 PHE A O 1
ATOM 2063 N N . PHE A 1 259 ? -24.998 40.166 29.583 1.00 86.12 259 PHE A N 1
ATOM 2064 C CA . PHE A 1 259 ? -26.415 40.460 29.380 1.00 86.12 259 PHE A CA 1
ATOM 2065 C C . PHE A 1 259 ? -26.720 41.900 29.793 1.00 86.12 259 PHE A C 1
ATOM 2067 O O . PHE A 1 259 ? -26.308 42.341 30.868 1.00 86.12 259 PHE A O 1
ATOM 2074 N N . ILE A 1 260 ? -27.456 42.636 28.958 1.00 86.38 260 ILE A N 1
ATOM 2075 C CA . ILE A 1 260 ? -27.838 44.027 29.234 1.00 86.38 260 ILE A CA 1
ATOM 2076 C C . ILE A 1 260 ? -29.353 44.178 29.158 1.00 86.38 260 ILE A C 1
ATOM 2078 O O . ILE A 1 260 ? -29.969 43.906 28.127 1.00 86.38 260 ILE A O 1
ATOM 2082 N N . ASP A 1 261 ? -29.946 44.706 30.226 1.00 85.06 261 ASP A N 1
ATOM 2083 C CA . ASP A 1 261 ? -31.353 45.092 30.251 1.00 85.06 261 ASP A CA 1
ATOM 2084 C C . ASP A 1 261 ? -31.550 46.476 29.633 1.00 85.06 261 ASP A C 1
ATOM 2086 O O . ASP A 1 261 ? -31.104 47.496 30.167 1.00 85.06 261 ASP A O 1
ATOM 2090 N N . LEU A 1 262 ? -32.283 46.533 28.525 1.00 85.62 262 LEU A N 1
ATOM 2091 C CA . LEU A 1 262 ? -32.594 47.775 27.827 1.00 85.62 262 LEU A CA 1
ATOM 2092 C C . LEU A 1 262 ? -34.104 48.026 27.777 1.00 85.62 262 LEU A C 1
ATOM 2094 O O . LEU A 1 262 ? -34.906 47.089 27.742 1.00 85.62 262 LEU A O 1
ATOM 2098 N N . PRO A 1 263 ? -34.539 49.299 27.727 1.00 88.00 263 PRO A N 1
ATOM 2099 C CA . PRO A 1 263 ? -35.914 49.619 27.381 1.00 88.00 263 PRO A CA 1
ATOM 2100 C C . PRO A 1 263 ? -36.280 49.030 26.017 1.00 88.00 263 PRO A C 1
ATOM 2102 O O . PRO A 1 263 ? -35.493 49.098 25.068 1.00 88.00 263 PRO A O 1
ATOM 2105 N N . LYS A 1 264 ? -37.511 48.529 25.904 1.00 84.38 264 LYS A N 1
ATOM 2106 C CA . LYS A 1 264 ? -38.068 47.905 24.691 1.00 84.38 264 LYS A CA 1
ATOM 2107 C C . LYS A 1 264 ? -37.815 48.715 23.409 1.00 84.38 264 LYS A C 1
ATOM 2109 O O . LYS A 1 264 ? -37.442 48.160 22.383 1.00 84.38 264 LYS A O 1
ATOM 2114 N N . THR A 1 265 ? -37.956 50.039 23.477 1.00 86.50 265 THR A N 1
ATOM 2115 C CA . THR A 1 265 ? -37.733 50.953 22.343 1.00 86.50 265 THR A CA 1
ATOM 2116 C C . THR A 1 265 ? -36.276 51.011 21.888 1.00 86.50 265 THR A C 1
ATOM 2118 O O . THR A 1 265 ? -36.018 51.125 20.694 1.00 86.50 265 THR A O 1
ATOM 2121 N N . LYS A 1 266 ? -35.320 50.928 22.820 1.00 86.25 266 LYS A N 1
ATOM 2122 C CA . LYS A 1 266 ? -33.885 50.960 22.518 1.00 86.25 266 LYS A CA 1
ATOM 2123 C C . LYS A 1 266 ? -33.404 49.613 21.976 1.00 86.25 266 LYS A C 1
ATOM 2125 O O . LYS A 1 266 ? -32.643 49.601 21.019 1.00 86.25 266 LYS A O 1
ATOM 2130 N N . ALA A 1 267 ? -33.909 48.505 22.522 1.00 84.62 267 ALA A N 1
ATOM 2131 C CA . ALA A 1 267 ? -33.613 47.162 22.024 1.00 84.62 267 ALA A CA 1
ATOM 2132 C C . ALA A 1 267 ? -34.076 46.965 20.568 1.00 84.62 267 ALA A C 1
ATOM 2134 O O . ALA A 1 267 ? -33.319 46.454 19.752 1.00 84.62 267 ALA A O 1
ATOM 2135 N N . ILE A 1 268 ? -35.279 47.439 20.215 1.00 87.25 268 ILE A N 1
ATOM 2136 C CA . ILE A 1 268 ? -35.787 47.365 18.834 1.00 87.25 268 ILE A CA 1
ATOM 2137 C C . ILE A 1 268 ? -34.882 48.133 17.862 1.00 87.25 268 ILE A C 1
ATOM 2139 O O . ILE A 1 268 ? -34.565 47.600 16.807 1.00 87.25 268 ILE A O 1
ATOM 2143 N N . LYS A 1 269 ? -34.432 49.344 18.222 1.00 90.31 269 LYS A N 1
ATOM 2144 C CA . LYS A 1 269 ? -33.545 50.145 17.360 1.00 90.31 269 LYS A CA 1
ATOM 2145 C C . LYS A 1 269 ? -32.222 49.441 17.062 1.00 90.31 269 LYS A C 1
ATOM 2147 O O . LYS A 1 269 ? -31.808 49.431 15.914 1.00 90.31 269 LYS A O 1
ATOM 2152 N N . ILE A 1 270 ? -31.610 48.818 18.071 1.00 88.19 270 ILE A N 1
ATOM 2153 C CA . ILE A 1 270 ? -30.341 48.090 17.914 1.00 88.19 270 ILE A CA 1
ATOM 2154 C C . ILE A 1 270 ? -30.509 46.911 16.947 1.00 88.19 270 ILE A C 1
ATOM 2156 O O . ILE A 1 270 ? -29.705 46.738 16.039 1.00 88.19 270 ILE A O 1
ATOM 2160 N N . VAL A 1 271 ? -31.580 46.124 17.096 1.00 88.25 271 VAL A N 1
ATOM 2161 C CA . VAL A 1 271 ? -31.840 44.985 16.196 1.00 88.25 271 VAL A CA 1
ATOM 2162 C C . VAL A 1 271 ? -32.215 45.458 14.783 1.00 88.25 271 VAL A C 1
ATOM 2164 O O . VAL A 1 271 ? -31.867 44.804 13.805 1.00 88.25 271 VAL A O 1
ATOM 2167 N N . GLU A 1 272 ? -32.899 46.601 14.646 1.00 89.69 272 GLU A N 1
ATOM 2168 C CA . GLU A 1 272 ? -33.199 47.220 13.345 1.00 89.69 272 GLU A CA 1
ATOM 2169 C C . GLU A 1 272 ? -31.935 47.771 12.651 1.00 89.69 272 GLU A C 1
ATOM 2171 O O . GLU A 1 272 ? -31.857 47.726 11.423 1.00 89.69 272 GLU A O 1
ATOM 2176 N N . GLU A 1 273 ? -30.943 48.258 13.403 1.00 91.38 273 GLU A N 1
ATOM 2177 C CA . GLU A 1 273 ? -29.623 48.649 12.883 1.00 91.38 273 GLU A CA 1
ATOM 2178 C C . GLU A 1 273 ? -28.813 47.423 12.424 1.00 91.38 273 GLU A C 1
ATOM 2180 O O . GLU A 1 273 ? -28.413 47.386 11.261 1.00 91.38 273 GLU A O 1
ATOM 2185 N N . ASP A 1 274 ? -28.693 46.376 13.253 1.00 89.06 274 ASP A N 1
ATOM 2186 C CA . ASP A 1 274 ? -28.031 45.103 12.885 1.00 89.06 274 ASP A CA 1
ATOM 2187 C C . ASP A 1 274 ? -28.701 44.464 11.653 1.00 89.06 274 ASP A C 1
ATOM 2189 O O . ASP A 1 274 ? -28.038 43.943 10.759 1.00 89.06 274 ASP A O 1
ATOM 2193 N N . GLN A 1 275 ? -30.030 44.569 11.528 1.00 88.00 275 GLN A N 1
ATOM 2194 C CA . GLN A 1 275 ? -30.745 44.084 10.346 1.00 88.00 275 GLN A CA 1
ATOM 2195 C C . GLN A 1 275 ? -30.353 44.836 9.059 1.00 88.00 275 GLN A C 1
ATOM 2197 O O . GLN A 1 275 ? -30.259 44.204 8.005 1.00 88.00 275 GLN A O 1
ATOM 2202 N N . LYS A 1 276 ? -30.122 46.155 9.123 1.00 90.25 276 LYS A N 1
ATOM 2203 C CA . LYS A 1 276 ? -29.660 46.946 7.967 1.00 90.25 276 LYS A CA 1
ATOM 2204 C C . LYS A 1 276 ? -28.222 46.604 7.590 1.00 90.25 276 LYS A C 1
ATOM 2206 O O . LYS A 1 276 ? -27.913 46.525 6.402 1.00 90.25 276 LYS A O 1
ATOM 2211 N N . GLU A 1 277 ? -27.359 46.388 8.579 1.00 91.06 277 GLU A N 1
ATOM 2212 C CA . GLU A 1 277 ? -25.975 45.964 8.350 1.00 91.06 277 GLU A CA 1
ATOM 2213 C C . GLU A 1 277 ? -25.918 44.583 7.692 1.00 91.06 277 GLU A C 1
ATOM 2215 O O . GLU A 1 277 ? -25.225 44.413 6.689 1.00 91.06 277 GLU A O 1
ATOM 2220 N N . LEU A 1 278 ? -26.722 43.629 8.171 1.00 90.00 278 LEU A N 1
ATOM 2221 C CA . LEU A 1 278 ? -26.851 42.305 7.558 1.00 90.00 278 LEU A CA 1
ATOM 2222 C C . LEU A 1 278 ? -27.384 42.380 6.125 1.00 90.00 278 LEU A C 1
ATOM 2224 O O . LEU A 1 278 ? -26.908 41.656 5.259 1.00 90.00 278 LEU A O 1
ATOM 2228 N N . GLU A 1 279 ? -28.357 43.249 5.844 1.00 88.69 279 GLU A N 1
ATOM 2229 C CA . GLU A 1 279 ? -28.887 43.421 4.486 1.00 88.69 279 GLU A CA 1
ATOM 2230 C C . GLU A 1 279 ? -27.832 43.972 3.521 1.00 88.69 279 GLU A C 1
ATOM 2232 O O . GLU A 1 279 ? -27.717 43.484 2.394 1.00 88.69 279 GLU A O 1
ATOM 2237 N N . LYS A 1 280 ? -27.016 44.927 3.979 1.00 91.88 280 LYS A N 1
ATOM 2238 C CA . LYS A 1 280 ? -25.865 45.412 3.216 1.00 91.88 280 LYS A CA 1
ATOM 2239 C C . LYS A 1 280 ? -24.849 44.289 2.979 1.00 91.88 280 LYS A C 1
ATOM 2241 O O . LYS A 1 280 ? -24.495 44.041 1.832 1.00 91.88 280 LYS A O 1
ATOM 2246 N N . ALA A 1 281 ? -24.475 43.553 4.025 1.00 89.88 281 ALA A N 1
ATOM 2247 C CA . ALA A 1 281 ? -23.520 42.450 3.931 1.00 89.88 281 ALA A CA 1
ATOM 2248 C C . ALA A 1 281 ? -23.991 41.328 2.987 1.00 89.88 281 ALA A C 1
ATOM 2250 O O . ALA A 1 281 ? -23.195 40.803 2.214 1.00 89.88 281 ALA A O 1
ATOM 2251 N N . ILE A 1 282 ? -25.285 40.983 2.994 1.00 89.50 282 ILE A N 1
ATOM 2252 C CA . ILE A 1 282 ? -25.866 39.993 2.070 1.00 89.50 282 ILE A CA 1
ATOM 2253 C C . ILE A 1 282 ? -25.757 40.466 0.619 1.00 89.50 282 ILE A C 1
ATOM 2255 O O . ILE A 1 282 ? -25.423 39.669 -0.258 1.00 89.50 282 ILE A O 1
ATOM 2259 N N . ASN A 1 283 ? -26.048 41.740 0.348 1.00 90.12 283 ASN A N 1
ATOM 2260 C CA . ASN A 1 283 ? -25.932 42.283 -1.004 1.00 90.12 283 ASN A CA 1
ATOM 2261 C C . ASN A 1 283 ? -24.470 42.296 -1.469 1.00 90.12 283 ASN A C 1
ATOM 2263 O O . ASN A 1 283 ? -24.193 41.814 -2.565 1.00 90.12 283 ASN A O 1
ATOM 2267 N N . ASP A 1 284 ? -23.543 42.712 -0.602 1.00 92.56 284 ASP A N 1
ATOM 2268 C CA . ASP A 1 284 ? -22.107 42.697 -0.894 1.00 92.56 284 ASP A CA 1
ATOM 2269 C C . ASP A 1 284 ? -21.616 41.270 -1.215 1.00 92.56 284 ASP A C 1
ATOM 2271 O O . ASP A 1 284 ? -20.917 41.056 -2.204 1.00 92.56 284 ASP A O 1
ATOM 2275 N N . VAL A 1 285 ? -22.021 40.265 -0.427 1.00 89.81 285 VAL A N 1
ATOM 2276 C CA . VAL A 1 285 ? -21.685 38.847 -0.673 1.00 89.81 285 VAL A CA 1
ATOM 2277 C C . VAL A 1 285 ? -22.260 38.366 -2.007 1.00 89.81 285 VAL A C 1
ATOM 2279 O O . VAL A 1 285 ? -21.570 37.698 -2.774 1.00 89.81 285 VAL A O 1
ATOM 2282 N N . ARG A 1 286 ? -23.512 38.714 -2.323 1.00 89.00 286 ARG A N 1
ATOM 2283 C CA . ARG A 1 286 ? -24.152 38.318 -3.588 1.00 89.00 286 ARG A CA 1
ATOM 2284 C C . ARG A 1 286 ? -23.450 38.909 -4.800 1.00 89.00 286 ARG A C 1
ATOM 2286 O O . ARG A 1 286 ? -23.343 38.226 -5.817 1.00 89.00 286 ARG A O 1
ATOM 2293 N N . ASP A 1 287 ? -22.980 40.145 -4.704 1.00 91.62 287 ASP A N 1
ATOM 2294 C CA . ASP A 1 287 ? -22.252 40.780 -5.797 1.00 91.62 287 ASP A CA 1
ATOM 2295 C C . ASP A 1 287 ? -20.850 40.174 -5.962 1.00 91.62 287 ASP A C 1
ATOM 2297 O O . ASP A 1 287 ? -20.461 39.885 -7.096 1.00 91.62 287 ASP A O 1
ATOM 2301 N N . ARG A 1 288 ? -20.160 39.818 -4.865 1.00 89.81 288 ARG A N 1
ATOM 2302 C CA . ARG A 1 288 ? -18.915 39.023 -4.930 1.00 89.81 288 ARG A CA 1
ATOM 2303 C C . ARG A 1 288 ? -19.123 37.664 -5.596 1.00 89.81 288 ARG A C 1
ATOM 2305 O O . ARG A 1 288 ? -18.340 37.293 -6.466 1.00 89.81 288 ARG A O 1
ATOM 2312 N N . ILE A 1 289 ? -20.183 36.934 -5.233 1.00 89.75 289 ILE A N 1
ATOM 2313 C CA . ILE A 1 289 ? -20.502 35.630 -5.840 1.00 89.75 289 ILE A CA 1
ATOM 2314 C C . ILE A 1 289 ? -20.715 35.781 -7.346 1.00 89.75 289 ILE A C 1
ATOM 2316 O O . ILE A 1 289 ? -20.172 34.987 -8.111 1.00 89.75 289 ILE A O 1
ATOM 2320 N N . LYS A 1 290 ? -21.467 36.795 -7.794 1.00 90.19 290 LYS A N 1
ATOM 2321 C CA . LYS A 1 290 ? -21.676 37.048 -9.231 1.00 90.19 290 LYS A CA 1
ATOM 2322 C C . LYS A 1 290 ? -20.360 37.321 -9.952 1.00 90.19 290 LYS A C 1
ATOM 2324 O O . LYS A 1 290 ? -20.124 36.739 -11.005 1.00 90.19 290 LYS A O 1
ATOM 2329 N N . GLU A 1 291 ? -19.505 38.172 -9.385 1.00 90.19 291 GLU A N 1
ATOM 2330 C CA . GLU A 1 291 ? -18.208 38.503 -9.979 1.00 90.19 291 GLU A CA 1
ATOM 2331 C C . GLU A 1 291 ? -17.311 37.262 -10.089 1.00 90.19 291 GLU A C 1
ATOM 2333 O O . GLU A 1 291 ? -16.754 36.994 -11.153 1.00 90.19 291 GLU A O 1
ATOM 2338 N N . LYS A 1 292 ? -17.213 36.465 -9.017 1.00 89.88 292 LYS A N 1
ATOM 2339 C CA . LYS A 1 292 ? -16.424 35.225 -9.000 1.00 89.88 292 LYS A CA 1
ATOM 2340 C C . LYS A 1 292 ? -16.990 34.169 -9.952 1.00 89.88 292 LYS A C 1
ATOM 2342 O O . LYS A 1 292 ? -16.227 33.547 -10.677 1.00 89.88 292 LYS A O 1
ATOM 2347 N N . THR A 1 293 ? -18.312 34.017 -10.025 1.00 87.19 293 THR A N 1
ATOM 2348 C CA . THR A 1 293 ? -18.963 33.075 -10.957 1.00 87.19 293 THR A CA 1
ATOM 2349 C C . THR A 1 293 ? -18.720 33.478 -12.413 1.00 87.19 293 THR A C 1
ATOM 2351 O O . THR A 1 293 ? -18.477 32.622 -13.255 1.00 87.19 293 THR A O 1
ATOM 2354 N N . GLN A 1 294 ? -18.724 34.780 -12.718 1.00 87.25 294 GLN A N 1
ATOM 2355 C CA . GLN A 1 294 ? -18.391 35.265 -14.058 1.00 87.25 294 GLN A CA 1
ATOM 2356 C C . GLN A 1 294 ? -16.920 35.014 -14.409 1.00 87.25 294 GLN A C 1
ATOM 2358 O O . GLN A 1 294 ? -16.620 34.669 -15.547 1.00 87.25 294 GLN A O 1
ATOM 2363 N N . LYS A 1 295 ? -16.005 35.176 -13.443 1.00 85.88 295 LYS A N 1
ATOM 2364 C CA . LYS A 1 295 ? -14.589 34.822 -13.622 1.00 85.88 295 LYS A CA 1
ATOM 2365 C C . LYS A 1 295 ? -14.418 33.325 -13.870 1.00 85.88 295 LYS A C 1
ATOM 2367 O O . LYS A 1 295 ? -13.681 32.974 -14.776 1.00 85.88 295 LYS A O 1
ATOM 2372 N N . LEU A 1 296 ? -15.144 32.481 -13.135 1.00 83.00 296 LEU A N 1
ATOM 2373 C CA . LEU A 1 296 ? -15.135 31.029 -13.316 1.00 83.00 296 LEU A CA 1
ATOM 2374 C C . LEU A 1 296 ? -15.596 30.639 -14.725 1.00 83.00 296 LEU A C 1
ATOM 2376 O O . LEU A 1 296 ? -14.907 29.894 -15.402 1.00 83.00 296 LEU A O 1
ATOM 2380 N N . TYR A 1 297 ? -16.695 31.228 -15.204 1.00 81.00 297 TYR A N 1
ATOM 2381 C CA . TYR A 1 297 ? -17.204 30.989 -16.559 1.00 81.00 297 TYR A CA 1
ATOM 2382 C C . TYR A 1 297 ? -16.234 31.429 -17.667 1.00 81.00 297 TYR A C 1
ATOM 2384 O O . TYR A 1 297 ? -16.275 30.900 -18.766 1.00 81.00 297 TYR A O 1
ATOM 2392 N N . ASN A 1 298 ? -15.383 32.423 -17.404 1.00 81.31 298 ASN A N 1
ATOM 2393 C CA . ASN A 1 298 ? -14.383 32.878 -18.372 1.00 81.31 298 ASN A CA 1
ATOM 2394 C C . ASN A 1 298 ? -13.092 32.034 -18.343 1.00 81.31 298 ASN A C 1
ATOM 2396 O O . ASN A 1 298 ? -12.225 32.256 -19.187 1.00 81.31 298 ASN A O 1
ATOM 2400 N N . LEU A 1 299 ? -12.932 31.161 -17.340 1.00 74.88 299 LEU A N 1
ATOM 2401 C CA . LEU A 1 299 ? -11.804 30.234 -17.193 1.00 74.88 299 LEU A CA 1
ATOM 2402 C C . LEU A 1 299 ? -12.115 28.835 -17.759 1.00 74.88 299 LEU A C 1
ATOM 2404 O O . LEU A 1 299 ? -11.176 28.083 -18.011 1.00 74.88 299 LEU A O 1
ATOM 2408 N N . GLU A 1 300 ? -13.397 28.503 -17.950 1.00 58.50 300 GLU A N 1
ATOM 2409 C CA . GLU A 1 300 ? -13.883 27.326 -18.697 1.00 58.50 300 GLU A CA 1
ATOM 2410 C C . GLU A 1 300 ? -13.929 27.585 -20.213 1.00 58.50 300 GLU A C 1
ATOM 2412 O O . GLU A 1 300 ? -13.628 26.635 -20.974 1.00 58.50 300 GLU A O 1
#

Secondary structure (DSSP, 8-state):
-EEEEEEEEEEEE-GGGGGS-HHHHHHHHHHHHHTTEEETTTEEEEEEEEEEEEEEEEE-TTT--EEEEEEEEEEEE-PPTT-EEEEEEEEEETTEEEEE-SS---EEEEGGGS-TTEEEETTTTEEEEEETTEEEEE-TT-EEEEEEEEEEE---SPP---TT--SPPPPPPPSEEEEEE--STT-EETTTS--TT-HHHHHHHHHHHHHHHHHHHHHHHHHHHHHHHHHHHHHHHHHHHHTSTTS-SEEEEEETTEEEEEEHHHHHHHHHHHHHHHHHHHHHHHHHHHHHHHHHHTT-